Protein AF-0000000070755316 (afdb_homodimer)

Solvent-accessible surface area (backbone atoms only — not comparable to full-atom values): 20187 Å² total; per-residue (Å²): 134,77,80,74,74,72,71,74,79,76,70,72,62,40,83,55,28,38,28,65,40,54,32,47,54,47,60,59,43,35,64,48,75,38,53,21,48,23,32,26,70,73,23,42,77,39,27,30,40,32,36,36,38,38,38,18,52,76,92,40,68,50,67,86,57,94,60,91,49,56,73,56,53,46,63,75,40,53,74,34,71,35,31,36,37,40,31,47,37,31,42,36,56,28,57,90,79,65,47,56,36,32,33,44,36,36,52,63,84,92,49,70,74,45,69,53,73,76,44,53,57,51,97,63,22,32,41,52,81,60,81,40,74,47,79,45,78,43,59,34,41,73,68,49,51,50,42,30,65,71,41,62,46,55,36,38,33,32,30,28,73,35,85,78,56,64,81,50,64,65,68,50,27,60,63,39,52,74,59,55,74,64,80,122,132,76,81,76,75,72,73,75,79,76,69,72,63,40,82,56,29,38,28,64,39,54,32,48,55,46,61,59,46,35,65,44,74,39,52,21,47,24,32,26,71,72,24,43,77,39,27,31,38,31,36,34,38,36,39,19,52,76,90,38,68,51,68,85,58,94,61,91,49,57,72,56,52,45,62,74,40,52,74,34,72,35,30,35,38,40,32,46,36,31,43,37,54,27,57,89,76,68,48,57,34,33,33,42,36,35,51,63,84,91,50,70,76,45,69,53,72,76,44,52,57,50,95,64,23,31,42,54,80,58,80,42,72,47,80,47,77,42,58,35,42,73,68,49,50,50,43,30,64,70,42,64,44,57,38,37,33,31,29,27,72,35,86,78,55,67,81,48,63,65,67,49,29,60,62,40,53,76,60,56,74,66,80,123

Sequence (368 aa):
MAPTAVSSMDTKPSPLGECVVYLGVLNYFFTVDEATPVVSRIGTVIGHLQLRITPYDEFVPYEHTDVDSTEEQVYEYMDRPLQYRVELRRLSQLAPQRFSHLSLRYTFFRETSTQTPRFQVDANGDSGPLGLEFRHVVDVSDALVKYVTGSTLSIEVRAWASDHLVPDTDLVVCAQLLGHTSAEMAPTAVSSMDTKPSPLGECVVYLGVLNYFFTVDEATPVVSRIGTVIGHLQLRITPYDEFVPYEHTDVDSTEEQVYEYMDRPLQYRVELRRLSQLAPQRFSHLSLRYTFFRETSTQTPRFQVDANGDSGPLGLEFRHVVDVSDALVKYVTGSTLSIEVRAWASDHLVPDTDLVVCAQLLGHTSAE

Structure (mmCIF, N/CA/C/O backbone):
data_AF-0000000070755316-model_v1
#
loop_
_entity.id
_entity.type
_entity.pdbx_description
1 polymer 'Uncharacterized protein'
#
loop_
_atom_site.group_PDB
_atom_site.id
_atom_site.type_symbol
_atom_site.label_atom_id
_atom_site.label_alt_id
_atom_site.label_comp_id
_atom_site.label_asym_id
_atom_site.label_entity_id
_atom_site.label_seq_id
_atom_site.pdbx_PDB_ins_code
_atom_site.Cartn_x
_atom_site.Cartn_y
_atom_site.Cartn_z
_atom_site.occupancy
_atom_site.B_iso_or_equiv
_atom_site.auth_seq_id
_atom_site.auth_comp_id
_atom_site.auth_asym_id
_atom_site.auth_atom_id
_atom_site.pdbx_PDB_model_num
ATOM 1 N N . MET A 1 1 ? -51.375 -5.645 5.969 1 22.98 1 MET A N 1
ATOM 2 C CA . MET A 1 1 ? -50.031 -5.664 6.52 1 22.98 1 MET A CA 1
ATOM 3 C C . MET A 1 1 ? -49.031 -4.969 5.582 1 22.98 1 MET A C 1
ATOM 5 O O . MET A 1 1 ? -48.938 -5.316 4.402 1 22.98 1 MET A O 1
ATOM 9 N N . ALA A 1 2 ? -48.812 -3.664 5.828 1 29 2 ALA A N 1
ATOM 10 C CA . ALA A 1 2 ? -48.125 -2.656 5.02 1 29 2 ALA A CA 1
ATOM 11 C C . ALA A 1 2 ? -46.719 -3.105 4.66 1 29 2 ALA A C 1
ATOM 13 O O . ALA A 1 2 ? -46.062 -3.807 5.438 1 29 2 ALA A O 1
ATOM 14 N N . PRO A 1 3 ? -46.438 -3.168 3.33 1 32.25 3 PRO A N 1
ATOM 15 C CA . PRO A 1 3 ? -45.125 -3.689 2.895 1 32.25 3 PRO A CA 1
ATOM 16 C C . PRO A 1 3 ? -43.969 -3.043 3.629 1 32.25 3 PRO A C 1
ATOM 18 O O . PRO A 1 3 ? -44 -1.855 3.957 1 32.25 3 PRO A O 1
ATOM 21 N N . THR A 1 4 ? -43.531 -3.619 4.805 1 31.03 4 THR A N 1
ATOM 22 C CA . THR A 1 4 ? -42.312 -3.145 5.453 1 31.03 4 THR A CA 1
ATOM 23 C C . THR A 1 4 ? -41.25 -2.75 4.418 1 31.03 4 THR A C 1
ATOM 25 O O . THR A 1 4 ? -40.906 -3.549 3.547 1 31.03 4 THR A O 1
ATOM 28 N N . ALA A 1 5 ? -41.25 -1.521 3.926 1 29.89 5 ALA A N 1
ATOM 29 C CA . ALA A 1 5 ? -40.219 -0.892 3.088 1 29.89 5 ALA A CA 1
ATOM 30 C C . ALA A 1 5 ? -38.812 -1.4 3.441 1 29.89 5 ALA A C 1
ATOM 32 O O . ALA A 1 5 ? -38.406 -1.364 4.605 1 29.89 5 ALA A O 1
ATOM 33 N N . VAL A 1 6 ? -38.438 -2.572 2.889 1 32.62 6 VAL A N 1
ATOM 34 C CA . VAL A 1 6 ? -37.062 -3.027 2.879 1 32.62 6 VAL A CA 1
ATOM 35 C C . VAL A 1 6 ? -36.125 -1.827 2.809 1 32.62 6 VAL A C 1
ATOM 37 O O . VAL A 1 6 ? -36.188 -1.045 1.856 1 32.62 6 VAL A O 1
ATOM 40 N N . SER A 1 7 ? -36.125 -0.95 3.793 1 35.97 7 SER A N 1
ATOM 41 C CA . SER A 1 7 ? -35.125 0.103 3.865 1 35.97 7 SER A CA 1
ATOM 42 C C . SER A 1 7 ? -33.875 -0.272 3.076 1 35.97 7 SER A C 1
ATOM 44 O O . SER A 1 7 ? -33.281 -1.328 3.307 1 35.97 7 SER A O 1
ATOM 46 N N . SER A 1 8 ? -33.844 -0.19 1.799 1 38.06 8 SER A N 1
ATOM 47 C CA . SER A 1 8 ? -32.812 -0.431 0.812 1 38.06 8 SER A CA 1
ATOM 48 C C . SER A 1 8 ? -31.422 -0.236 1.419 1 38.06 8 SER A C 1
ATOM 50 O O . SER A 1 8 ? -31.031 0.886 1.754 1 38.06 8 SER A O 1
ATOM 52 N N . MET A 1 9 ? -30.953 -0.84 2.408 1 39.66 9 MET A N 1
ATOM 53 C CA . MET A 1 9 ? -29.656 -0.858 3.059 1 39.66 9 MET A CA 1
ATO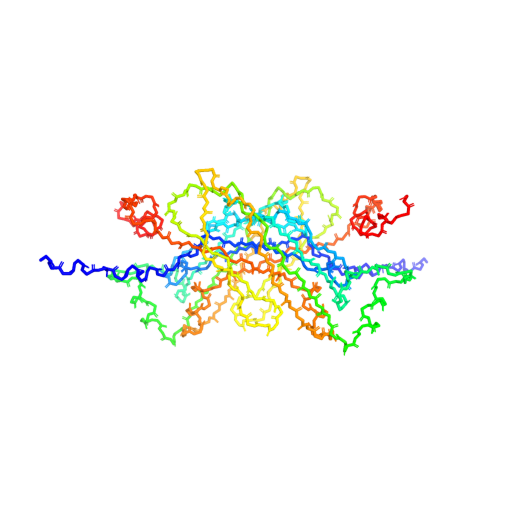M 54 C C . MET A 1 9 ? -28.547 -0.523 2.066 1 39.66 9 MET A C 1
ATOM 56 O O . MET A 1 9 ? -28.094 -1.389 1.311 1 39.66 9 MET A O 1
ATOM 60 N N . ASP A 1 10 ? -28.672 0.306 1.155 1 48.38 10 ASP A N 1
ATOM 61 C CA . ASP A 1 10 ? -27.844 0.863 0.093 1 48.38 10 ASP A CA 1
ATOM 62 C 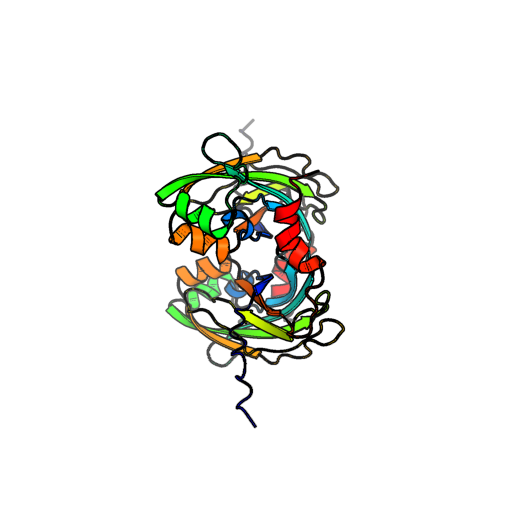C . ASP A 1 10 ? -26.422 1.11 0.583 1 48.38 10 ASP A C 1
ATOM 64 O O . ASP A 1 10 ? -25.875 2.207 0.415 1 48.38 10 ASP A O 1
ATOM 68 N N . THR A 1 11 ? -25.859 0.573 1.812 1 64.69 11 THR A N 1
ATOM 69 C CA . THR A 1 11 ? -24.75 1.027 2.645 1 64.69 11 THR A CA 1
ATOM 70 C C . THR A 1 11 ? -23.422 0.855 1.917 1 64.69 11 THR A C 1
ATOM 72 O O . THR A 1 11 ? -23.094 -0.244 1.468 1 64.69 11 THR A O 1
ATOM 75 N N . LYS A 1 12 ? -23.016 1.863 1.211 1 80.56 12 LYS A N 1
ATOM 76 C CA . LYS A 1 12 ? -21.688 1.898 0.616 1 80.56 12 LYS A CA 1
ATOM 77 C C . LYS A 1 12 ? -20.641 1.344 1.578 1 80.56 12 LYS A C 1
ATOM 79 O O . LYS A 1 12 ? -20.656 1.652 2.771 1 80.56 12 LYS A O 1
ATOM 84 N N . PRO A 1 13 ? -19.938 0.366 1.073 1 87.81 13 PRO A N 1
ATOM 85 C CA . PRO A 1 13 ? -18.906 -0.146 1.963 1 87.81 13 PRO A CA 1
ATOM 86 C C . PRO A 1 13 ? -17.875 0.922 2.348 1 87.81 13 PRO A C 1
ATOM 88 O O . PRO A 1 13 ? -17.734 1.926 1.646 1 87.81 13 PRO A O 1
ATOM 91 N N . SER A 1 14 ? -17.359 0.733 3.529 1 88.19 14 SER A N 1
ATOM 92 C CA . SER A 1 14 ? -16.281 1.592 3.99 1 88.19 14 SER A CA 1
ATOM 93 C C . SER A 1 14 ? -14.93 0.888 3.879 1 88.19 14 SER A C 1
ATOM 95 O O . SER A 1 14 ? -14.844 -0.332 4.039 1 88.19 14 SER A O 1
ATOM 97 N N . PRO A 1 15 ? -13.969 1.639 3.592 1 90.44 15 PRO A N 1
ATOM 98 C CA . PRO A 1 15 ? -12.641 1.026 3.621 1 90.44 15 PRO A CA 1
ATOM 99 C C . PRO A 1 15 ? -12.219 0.599 5.023 1 90.44 15 PRO A C 1
ATOM 101 O O . PRO A 1 15 ? -12.32 1.387 5.969 1 90.44 15 PRO A O 1
ATOM 104 N N . LEU A 1 16 ? -11.789 -0.577 5.164 1 92 16 LEU A N 1
ATOM 105 C CA . LEU A 1 16 ? -11.359 -1.109 6.453 1 92 16 LEU A CA 1
ATOM 106 C C . LEU A 1 16 ? -9.836 -1.163 6.535 1 92 16 LEU A C 1
ATOM 108 O O . LEU A 1 16 ? -9.258 -0.97 7.605 1 92 16 LEU A O 1
ATOM 112 N N . GLY A 1 17 ? -9.195 -1.512 5.449 1 95.38 17 GLY A N 1
ATOM 113 C CA . GLY A 1 17 ? -7.75 -1.678 5.418 1 95.38 17 GLY A CA 1
ATOM 114 C C . GLY A 1 17 ? -7.219 -2.01 4.039 1 95.38 17 GLY A C 1
ATOM 115 O O . GLY A 1 17 ? -7.984 -2.107 3.078 1 95.38 17 GLY A O 1
ATOM 116 N N . GLU A 1 18 ? -5.93 -2.068 4.012 1 96.94 18 GLU A N 1
ATOM 117 C CA . GLU A 1 18 ? -5.258 -2.354 2.75 1 96.94 18 GLU A CA 1
ATOM 118 C C . GLU A 1 18 ? -4.051 -3.264 2.959 1 96.94 18 GLU A C 1
ATOM 120 O O . GLU A 1 18 ? -3.369 -3.174 3.98 1 96.94 18 GLU A O 1
ATOM 125 N N . CYS A 1 19 ? -3.797 -4.172 2.002 1 97.38 19 CYS A N 1
ATOM 126 C CA . CYS A 1 19 ? -2.621 -5.035 1.929 1 97.38 19 CYS A CA 1
ATOM 127 C C . CYS A 1 19 ? -1.721 -4.629 0.769 1 97.38 19 CYS A C 1
ATOM 129 O O . CYS A 1 19 ? -2.207 -4.258 -0.301 1 97.38 19 CYS A O 1
ATOM 131 N N . VAL A 1 20 ? -0.461 -4.754 1.048 1 97.38 20 VAL A N 1
ATOM 132 C CA . VAL A 1 20 ? 0.511 -4.523 -0.016 1 97.38 20 VAL A CA 1
ATOM 133 C C . VAL A 1 20 ? 1.279 -5.812 -0.301 1 97.38 20 VAL A C 1
ATOM 135 O O . VAL A 1 20 ? 1.756 -6.477 0.624 1 97.38 20 VAL A O 1
ATOM 138 N N . VAL A 1 21 ? 1.389 -6.121 -1.608 1 97.81 21 VAL A N 1
ATOM 139 C CA . VAL A 1 21 ? 2.07 -7.344 -2.02 1 97.81 21 VAL A CA 1
ATOM 140 C C . VAL A 1 21 ? 3.129 -7.016 -3.07 1 97.81 21 VAL A C 1
ATOM 142 O O . VAL A 1 21 ? 2.82 -6.441 -4.113 1 97.81 21 VAL A O 1
ATOM 145 N N . TYR A 1 22 ? 4.352 -7.43 -2.812 1 96.62 22 TYR A N 1
ATOM 146 C CA . TYR A 1 22 ? 5.426 -7.27 -3.785 1 96.62 22 TYR A CA 1
ATOM 147 C C . TYR A 1 22 ? 5.316 -8.312 -4.895 1 96.62 22 TYR A C 1
ATOM 149 O O . TYR A 1 22 ? 5.031 -9.484 -4.629 1 96.62 22 TYR A O 1
ATOM 157 N N . LEU A 1 23 ? 5.621 -7.887 -6.066 1 96.5 23 LEU A N 1
ATOM 158 C CA . LEU A 1 23 ? 5.402 -8.734 -7.23 1 96.5 23 LEU A CA 1
ATOM 159 C C . LEU A 1 23 ? 6.727 -9.148 -7.863 1 96.5 23 LEU A C 1
ATOM 161 O O . LEU A 1 23 ? 6.75 -9.938 -8.812 1 96.5 23 LEU A O 1
ATOM 165 N N . GLY A 1 24 ? 7.809 -8.711 -7.375 1 91.69 24 GLY A N 1
ATOM 166 C CA . GLY A 1 24 ? 9.102 -8.797 -8.031 1 91.69 24 GLY A CA 1
ATOM 167 C C . GLY A 1 24 ? 9.469 -10.211 -8.438 1 91.69 24 GLY A C 1
ATOM 168 O O . GLY A 1 24 ? 10.055 -10.43 -9.5 1 91.69 24 GLY A O 1
ATOM 169 N N . VAL A 1 25 ? 9.062 -11.133 -7.656 1 90.25 25 VAL A N 1
ATOM 170 C CA . VAL A 1 25 ? 9.508 -12.5 -7.902 1 90.25 25 VAL A CA 1
ATOM 171 C C . VAL A 1 25 ? 8.789 -13.07 -9.125 1 90.25 25 VAL A C 1
ATOM 173 O O . VAL A 1 25 ? 9.25 -14.031 -9.734 1 90.25 25 VAL A O 1
ATOM 176 N N . LEU A 1 26 ? 7.707 -12.477 -9.469 1 90.81 26 LEU A N 1
ATOM 177 C CA . LEU A 1 26 ? 6.957 -12.93 -10.641 1 90.81 26 LEU A CA 1
ATOM 178 C C . LEU A 1 26 ? 7.758 -12.711 -11.914 1 90.81 26 LEU A C 1
ATOM 180 O O . LEU A 1 26 ? 7.531 -13.391 -12.922 1 90.81 26 LEU A O 1
ATOM 184 N N . ASN A 1 27 ? 8.625 -11.703 -11.898 1 87.31 27 ASN A N 1
ATOM 185 C CA . ASN A 1 27 ? 9.461 -11.445 -13.07 1 87.31 27 ASN A CA 1
ATOM 186 C C . ASN A 1 27 ? 10.336 -12.648 -13.398 1 87.31 27 ASN A C 1
ATOM 188 O O . ASN A 1 27 ? 10.828 -12.773 -14.523 1 87.31 27 ASN A O 1
ATOM 192 N N . TYR A 1 28 ? 10.492 -13.492 -12.484 1 82.88 28 TYR A N 1
ATOM 193 C CA . TYR A 1 28 ? 11.297 -14.695 -12.656 1 82.88 28 TYR A CA 1
ATOM 194 C C . TYR A 1 28 ? 10.422 -15.938 -12.688 1 82.88 28 TYR A C 1
ATOM 196 O O . TYR A 1 28 ? 10.914 -17.062 -12.562 1 82.88 28 TYR A O 1
ATOM 204 N N . PHE A 1 29 ? 9.148 -15.734 -12.688 1 84.25 29 PHE A N 1
ATOM 205 C CA . PHE A 1 29 ? 8.125 -16.766 -12.797 1 84.25 29 PHE A CA 1
ATOM 206 C C . PHE A 1 29 ? 8.008 -17.562 -11.5 1 84.25 29 PHE A C 1
ATOM 208 O O . PHE A 1 29 ? 7.582 -18.719 -11.516 1 84.25 29 PHE A O 1
ATOM 215 N N . PHE A 1 30 ? 8.391 -16.953 -10.422 1 89 30 PHE A N 1
ATOM 216 C CA . PHE A 1 30 ? 8.148 -17.531 -9.117 1 89 30 PHE A CA 1
ATOM 217 C C . PHE A 1 30 ? 6.781 -17.125 -8.578 1 89 30 PHE A C 1
ATOM 219 O O . PHE A 1 30 ? 6.16 -16.188 -9.102 1 89 30 PHE A O 1
ATOM 226 N N . THR A 1 31 ? 6.391 -17.906 -7.645 1 93.38 31 THR A N 1
ATOM 227 C CA . THR A 1 31 ? 5.078 -17.688 -7.043 1 93.38 31 THR A CA 1
ATOM 228 C C . THR A 1 31 ? 5.195 -16.812 -5.797 1 93.38 31 THR A C 1
ATOM 230 O O . THR A 1 31 ? 6.125 -16.969 -5.004 1 93.38 31 THR A O 1
ATOM 233 N N . VAL A 1 32 ? 4.316 -15.859 -5.668 1 96.25 32 VAL A N 1
ATOM 234 C CA . VAL A 1 32 ? 4.117 -15.195 -4.387 1 96.25 32 VAL A CA 1
ATOM 235 C C . VAL A 1 32 ? 3.197 -16.031 -3.504 1 96.25 32 VAL A C 1
ATOM 237 O O . VAL A 1 32 ? 2.105 -16.422 -3.926 1 96.25 32 VAL A O 1
ATOM 240 N N . ASP A 1 33 ? 3.59 -16.422 -2.346 1 97.38 33 ASP A N 1
ATOM 241 C CA . ASP A 1 33 ? 2.818 -17.188 -1.371 1 97.38 33 ASP A CA 1
ATOM 242 C C . ASP A 1 33 ? 3.072 -16.672 0.048 1 97.38 33 ASP A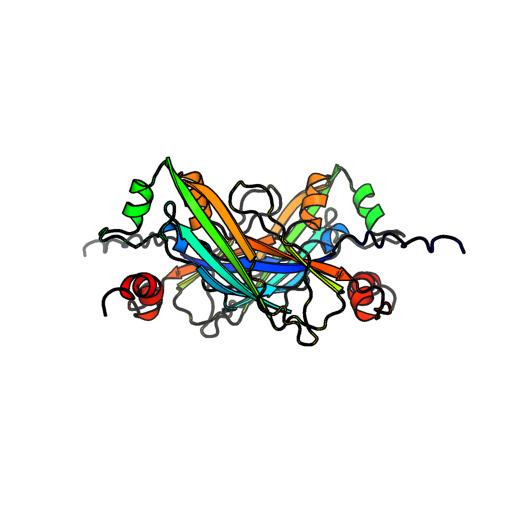 C 1
ATOM 244 O O . ASP A 1 33 ? 4.074 -17.031 0.67 1 97.38 33 ASP A O 1
ATOM 248 N N . GLU A 1 34 ? 2.135 -15.852 0.517 1 98.12 34 GLU A N 1
ATOM 249 C CA . GLU A 1 34 ? 2.414 -15.195 1.791 1 98.12 34 GLU A CA 1
ATOM 250 C C . GLU A 1 34 ? 1.123 -14.844 2.525 1 98.12 34 GLU A C 1
ATOM 252 O O . GLU A 1 34 ? 0.028 -15.008 1.982 1 98.12 34 GLU A O 1
ATOM 257 N N . ALA A 1 35 ? 1.281 -14.547 3.818 1 98.25 35 ALA A N 1
ATOM 258 C CA . ALA A 1 35 ? 0.274 -13.867 4.629 1 98.25 35 ALA A CA 1
ATOM 259 C C . ALA A 1 35 ? 0.67 -12.422 4.898 1 98.25 35 ALA A C 1
ATOM 261 O O . ALA A 1 35 ? 1.581 -12.156 5.684 1 98.25 35 ALA A O 1
ATOM 262 N N . THR A 1 36 ? 0.035 -11.547 4.23 1 98.12 36 THR A N 1
ATOM 263 C CA . THR A 1 36 ? 0.415 -10.141 4.344 1 98.12 36 THR A CA 1
ATOM 264 C C . THR A 1 36 ? -0.508 -9.406 5.312 1 98.12 36 THR A C 1
ATOM 266 O O . THR A 1 36 ? -1.703 -9.703 5.383 1 98.12 36 THR A O 1
ATOM 269 N N . PRO A 1 37 ? -0.003 -8.422 6.066 1 98.12 37 PRO A N 1
ATOM 270 C CA . PRO A 1 37 ? -0.833 -7.703 7.035 1 98.12 37 PRO A CA 1
ATOM 271 C C . PRO A 1 37 ? -1.843 -6.77 6.367 1 98.12 37 PRO A C 1
ATOM 273 O O . PRO A 1 37 ? -1.556 -6.195 5.316 1 98.12 37 PRO A O 1
ATOM 276 N N . VAL A 1 38 ? -2.979 -6.695 7 1 97.25 38 VAL A N 1
ATOM 277 C CA . VAL A 1 38 ? -3.959 -5.66 6.684 1 97.25 38 VAL A CA 1
ATOM 278 C C . VAL A 1 38 ? -3.684 -4.418 7.523 1 97.25 38 VAL A C 1
ATOM 280 O O . VAL A 1 38 ? -3.756 -4.461 8.758 1 97.25 38 VAL A O 1
ATOM 283 N N . VAL A 1 39 ? -3.418 -3.332 6.855 1 96.56 39 VAL A N 1
ATOM 284 C CA . VAL A 1 39 ? -3.115 -2.088 7.555 1 96.56 39 VAL A CA 1
ATOM 285 C C . VAL A 1 39 ? -4.348 -1.184 7.562 1 96.56 39 VAL A C 1
ATOM 287 O O . VAL A 1 39 ? -4.926 -0.908 6.508 1 96.56 39 VAL A O 1
ATOM 290 N N . SER A 1 40 ? -4.691 -0.672 8.742 1 94.56 40 SER A N 1
ATOM 291 C CA . SER A 1 40 ? -5.902 0.127 8.906 1 94.56 40 SER A CA 1
ATOM 292 C C . SER A 1 40 ? -5.664 1.578 8.5 1 94.56 40 SER A C 1
ATOM 294 O O . SER A 1 40 ? -4.551 1.949 8.125 1 94.56 40 SER A O 1
ATOM 296 N N . ARG A 1 41 ? -6.727 2.33 8.648 1 92.62 41 ARG A N 1
ATOM 297 C CA . ARG A 1 41 ? -6.707 3.73 8.234 1 92.62 41 ARG A CA 1
ATOM 298 C C . ARG A 1 41 ? -5.855 4.566 9.188 1 92.62 41 ARG A C 1
ATOM 300 O O . ARG A 1 41 ? -5.496 5.703 8.875 1 92.62 41 ARG A O 1
ATOM 307 N N . ILE A 1 42 ? -5.582 4.047 10.383 1 91.75 42 ILE A N 1
ATOM 308 C CA . ILE A 1 42 ? -4.758 4.809 11.312 1 91.75 42 ILE A CA 1
ATOM 309 C C . ILE A 1 42 ? -3.375 4.172 11.422 1 91.75 42 ILE A C 1
ATOM 311 O O . ILE A 1 42 ? -2.65 4.402 12.391 1 91.75 42 ILE A O 1
ATOM 315 N N . GLY A 1 43 ? -3.07 3.275 10.484 1 93.88 43 GLY A N 1
ATOM 316 C CA . GLY A 1 43 ? -1.715 2.762 10.375 1 93.88 43 GLY A CA 1
ATOM 317 C C . GLY A 1 43 ? -1.435 1.613 11.328 1 93.88 43 GLY A C 1
ATOM 318 O O . GLY A 1 43 ? -0.305 1.447 11.789 1 93.88 43 GLY A O 1
ATOM 319 N N . THR A 1 44 ? -2.391 0.884 11.719 1 94.75 44 THR A N 1
ATOM 320 C CA . THR A 1 44 ? -2.213 -0.284 12.57 1 94.75 44 THR A CA 1
ATOM 321 C C . THR A 1 44 ? -2.527 -1.567 11.812 1 94.75 44 THR A C 1
ATOM 323 O O . THR A 1 44 ? -3.369 -1.568 10.906 1 94.75 44 THR A O 1
ATOM 326 N N . VAL A 1 45 ? -1.841 -2.605 12.227 1 96 45 VAL A N 1
ATOM 327 C CA . VAL A 1 45 ? -2.156 -3.91 11.656 1 96 45 VAL A CA 1
ATOM 328 C C . VAL A 1 45 ? -3.398 -4.484 12.328 1 96 45 VAL A C 1
ATOM 330 O O . VAL A 1 45 ? -3.438 -4.625 13.555 1 96 45 VAL A O 1
ATOM 333 N N . ILE A 1 46 ? -4.363 -4.906 11.508 1 95.25 46 ILE A N 1
ATOM 334 C CA . ILE A 1 46 ? -5.629 -5.336 12.094 1 95.25 46 ILE A CA 1
ATOM 335 C C . ILE A 1 46 ? -5.969 -6.742 11.609 1 95.25 46 ILE A C 1
ATOM 337 O O . ILE A 1 46 ? -7.062 -7.25 11.875 1 95.25 46 ILE A O 1
ATOM 341 N N . GLY A 1 47 ? -5.152 -7.379 10.852 1 96.44 47 GLY A N 1
ATOM 342 C CA . GLY A 1 47 ? -5.363 -8.719 10.32 1 96.44 47 GLY A CA 1
ATOM 343 C C . GLY A 1 47 ? -4.332 -9.117 9.281 1 96.44 47 GLY A C 1
ATOM 344 O O . GLY A 1 47 ? -3.346 -8.406 9.078 1 96.44 47 GLY A O 1
ATOM 345 N N . HIS A 1 48 ? -4.586 -10.297 8.719 1 98.12 48 HIS A N 1
ATOM 346 C CA . HIS A 1 48 ? -3.695 -10.812 7.691 1 98.12 48 HIS A CA 1
ATOM 347 C C . HIS A 1 48 ? -4.48 -11.469 6.559 1 98.12 48 HIS A C 1
ATOM 349 O O . HIS A 1 48 ? -5.473 -12.156 6.805 1 98.12 48 HIS A O 1
ATOM 355 N N . LEU A 1 49 ? -3.99 -11.266 5.438 1 98.5 49 LEU A N 1
ATOM 356 C CA . LEU A 1 49 ? -4.555 -11.898 4.254 1 98.5 49 LEU A CA 1
ATOM 357 C C . LEU A 1 49 ? -3.592 -12.938 3.684 1 98.5 49 LEU A C 1
ATOM 359 O O . LEU A 1 49 ? -2.492 -12.594 3.242 1 98.5 49 LEU A O 1
ATOM 363 N N . GLN A 1 50 ? -3.977 -14.18 3.715 1 98.69 50 GLN A N 1
ATOM 364 C CA . GLN A 1 50 ? -3.242 -15.234 3.02 1 98.69 50 GLN A CA 1
ATOM 365 C C . GLN A 1 50 ? -3.58 -15.25 1.532 1 98.69 50 GLN A C 1
ATOM 367 O O . GLN A 1 50 ? -4.754 -15.273 1.158 1 98.69 50 GLN A O 1
ATOM 372 N N . LEU A 1 51 ? -2.559 -15.242 0.7 1 98.81 51 LEU A N 1
ATOM 373 C CA . LEU A 1 51 ? -2.814 -15.234 -0.736 1 98.81 51 LEU A CA 1
ATOM 374 C C . LEU A 1 51 ? -1.667 -15.891 -1.496 1 98.81 51 LEU A C 1
ATOM 376 O O . LEU A 1 51 ? -0.591 -16.109 -0.935 1 98.81 51 LEU A O 1
ATOM 380 N N . ARG A 1 52 ? -1.93 -16.219 -2.721 1 98.38 52 ARG A N 1
ATOM 381 C CA . ARG A 1 52 ? -0.958 -16.797 -3.65 1 98.38 52 ARG A CA 1
ATOM 382 C C . ARG A 1 52 ? -1.124 -16.203 -5.047 1 98.38 52 ARG A C 1
ATOM 384 O O . ARG A 1 52 ? -2.248 -16.031 -5.523 1 98.38 52 ARG A O 1
ATOM 391 N N . ILE A 1 53 ? -0.063 -15.773 -5.66 1 97.56 53 ILE A N 1
ATOM 392 C CA . ILE A 1 53 ? -0.041 -15.352 -7.055 1 97.56 53 ILE A CA 1
ATOM 393 C C . ILE A 1 53 ? 0.923 -16.234 -7.848 1 97.56 53 ILE A C 1
ATOM 395 O O . ILE A 1 53 ? 2.123 -16.266 -7.566 1 97.56 53 ILE A O 1
ATOM 399 N N . THR A 1 54 ? 0.425 -16.906 -8.797 1 95.5 54 THR A N 1
ATOM 400 C CA . THR A 1 54 ? 1.222 -17.875 -9.547 1 95.5 54 THR A CA 1
ATOM 401 C C . THR A 1 54 ? 1.182 -17.562 -11.039 1 95.5 54 THR A C 1
ATOM 403 O O . THR A 1 54 ? 0.103 -17.438 -11.625 1 95.5 54 THR A O 1
ATOM 406 N N . PRO A 1 55 ? 2.32 -17.406 -11.68 1 92.94 55 PRO A N 1
ATOM 407 C CA . PRO A 1 55 ? 2.355 -17.297 -13.141 1 92.94 55 PRO A CA 1
ATOM 408 C C . PRO A 1 55 ? 2.156 -18.641 -13.844 1 92.94 55 PRO A C 1
ATOM 410 O O . PRO A 1 55 ? 2.648 -19.672 -13.359 1 92.94 55 PRO A O 1
ATOM 413 N N . TYR A 1 56 ? 1.429 -18.594 -14.852 1 89.38 56 TYR A N 1
ATOM 414 C CA . TYR A 1 56 ? 1.151 -19.781 -15.641 1 89.38 56 TYR A CA 1
ATOM 415 C C . TYR A 1 56 ? 1.477 -19.547 -17.109 1 89.38 56 TYR A C 1
ATOM 417 O O . TYR A 1 56 ? 1.214 -18.469 -17.641 1 89.38 56 TYR A O 1
ATOM 425 N N . ASP A 1 57 ? 2.191 -20.422 -17.656 1 80.25 57 ASP A N 1
ATOM 426 C CA . ASP A 1 57 ? 2.217 -20.516 -19.109 1 80.25 57 ASP A CA 1
ATOM 427 C C . ASP A 1 57 ? 1.125 -21.453 -19.625 1 80.25 57 ASP A C 1
ATOM 429 O O . ASP A 1 57 ? 1.248 -22.672 -19.516 1 80.25 57 ASP A O 1
ATOM 433 N N . GLU A 1 58 ? 0.224 -20.797 -20.172 1 75.06 58 GLU A N 1
ATOM 434 C CA . GLU A 1 58 ? -0.956 -21.578 -20.531 1 75.06 58 GLU A CA 1
ATOM 435 C C . GLU A 1 58 ? -1.514 -22.344 -19.344 1 75.06 58 GLU A C 1
ATOM 437 O O . GLU A 1 58 ? -1.909 -21.734 -18.344 1 75.06 58 GLU A O 1
ATOM 442 N N . PHE A 1 59 ? -1.389 -23.609 -19.422 1 67.69 59 PHE A N 1
ATOM 443 C CA . PHE A 1 59 ? -2.115 -24.344 -18.391 1 67.69 59 PHE A CA 1
ATOM 444 C C . PHE A 1 59 ? -1.155 -24.922 -17.359 1 67.69 59 PHE A C 1
ATOM 446 O O . PHE A 1 59 ? -1.574 -25.641 -16.438 1 67.69 59 PHE A O 1
ATOM 453 N N . VAL A 1 60 ? 0.095 -24.641 -17.5 1 72 60 VAL A N 1
ATOM 454 C CA . VAL A 1 60 ? 1.042 -25.203 -16.547 1 72 60 VAL A CA 1
ATOM 455 C C . VAL A 1 60 ? 1.771 -24.094 -15.812 1 72 60 VAL A C 1
ATOM 457 O O . VAL A 1 60 ? 2.191 -23.109 -16.422 1 72 60 VAL A O 1
ATOM 460 N N . PRO A 1 61 ? 1.735 -24.344 -14.414 1 70 61 PRO A N 1
ATOM 461 C CA . PRO A 1 61 ? 2.578 -23.375 -13.695 1 70 61 PRO A CA 1
ATOM 462 C C . PRO A 1 61 ? 4 -23.312 -14.25 1 70 61 PRO A C 1
ATOM 464 O O . PRO A 1 61 ? 4.539 -24.328 -14.703 1 70 61 PRO A O 1
ATOM 467 N N . TYR A 1 62 ? 4.461 -22.156 -14.352 1 67.06 62 TYR A N 1
ATOM 468 C CA . TYR A 1 62 ? 5.781 -21.984 -14.945 1 67.06 62 TYR A CA 1
ATOM 469 C C . TYR A 1 62 ? 6.836 -22.781 -14.18 1 67.06 62 TYR A C 1
ATOM 471 O O . TYR A 1 62 ? 6.879 -22.719 -12.945 1 67.06 62 TYR A O 1
ATOM 479 N N . GLU A 1 63 ? 7.402 -23.797 -14.828 1 63.12 63 GLU A N 1
ATOM 480 C CA . GLU A 1 63 ? 8.484 -24.609 -14.266 1 63.12 63 GLU A CA 1
ATOM 481 C C . GLU A 1 63 ? 9.844 -24.078 -14.703 1 63.12 63 GLU A C 1
ATOM 483 O O . GLU A 1 63 ? 10.031 -23.703 -15.859 1 63.12 63 GLU A O 1
ATOM 488 N N . HIS A 1 64 ? 10.57 -23.375 -13.703 1 57.84 64 HIS A N 1
ATOM 489 C CA . HIS A 1 64 ? 11.906 -22.859 -13.961 1 57.84 64 HIS A CA 1
ATOM 490 C C . HIS A 1 64 ? 12.719 -23.828 -14.805 1 57.84 64 HIS A C 1
ATOM 492 O O . HIS A 1 64 ? 12.82 -25.016 -14.484 1 57.84 64 HIS A O 1
ATOM 498 N N . THR A 1 65 ? 12.531 -23.734 -16 1 56.19 65 THR A N 1
ATOM 499 C CA . THR A 1 65 ? 13.422 -24.5 -16.859 1 56.19 65 THR A CA 1
ATOM 500 C C . THR A 1 65 ? 14.883 -24.188 -16.562 1 56.19 65 THR A C 1
ATOM 502 O O . THR A 1 65 ? 15.18 -23.172 -15.914 1 56.19 65 THR A O 1
ATOM 505 N N . ASP A 1 66 ? 15.742 -25.188 -16.906 1 51.62 66 ASP A N 1
ATOM 506 C CA . ASP A 1 66 ? 17.203 -25.172 -16.875 1 51.62 66 ASP A CA 1
ATOM 507 C C . ASP A 1 66 ? 17.766 -23.859 -17.391 1 51.62 66 ASP A C 1
ATOM 509 O O . ASP A 1 66 ? 18.609 -23.859 -18.281 1 51.62 66 ASP A O 1
ATOM 513 N N . VAL A 1 67 ? 16.953 -22.844 -17.422 1 53.72 67 VAL A N 1
ATOM 514 C CA . VAL A 1 67 ? 17.562 -21.688 -18.062 1 53.72 67 VAL A CA 1
ATOM 515 C C . VAL A 1 67 ? 18.594 -21.062 -17.125 1 53.72 67 VAL A C 1
ATOM 517 O O . VAL A 1 67 ? 18.359 -20.969 -15.914 1 53.72 67 VAL A O 1
ATOM 520 N N . ASP A 1 68 ? 19.734 -20.875 -17.516 1 55.59 68 ASP A N 1
ATOM 521 C CA . ASP A 1 68 ? 20.953 -20.422 -16.844 1 55.59 68 ASP A CA 1
ATOM 522 C C . ASP A 1 68 ? 20.703 -19.141 -16.062 1 55.59 68 ASP A C 1
ATOM 524 O O . ASP A 1 68 ? 21.281 -18.922 -15 1 55.59 68 ASP A O 1
ATOM 528 N N . SER A 1 69 ? 19.906 -18 -16.812 1 61.88 69 SER A N 1
ATOM 529 C CA . SER A 1 69 ? 19.766 -16.75 -16.078 1 61.88 69 SER A CA 1
ATOM 530 C C . SER A 1 69 ? 18.297 -16.328 -15.992 1 61.88 69 SER A C 1
ATOM 532 O O . SER A 1 69 ? 17.578 -16.344 -17 1 61.88 69 SER A O 1
ATOM 534 N N . THR A 1 70 ? 17.625 -16.234 -14.859 1 60.78 70 THR A N 1
ATOM 535 C CA . THR A 1 70 ? 16.25 -15.82 -14.57 1 60.78 70 THR A CA 1
ATOM 536 C C . THR A 1 70 ? 15.875 -14.594 -15.391 1 60.78 70 THR A C 1
ATOM 538 O O . THR A 1 70 ? 14.75 -14.508 -15.898 1 60.78 70 THR A O 1
ATOM 541 N N . GLU A 1 71 ? 16.812 -13.688 -15.609 1 62.38 71 GLU A N 1
ATOM 542 C CA . GLU A 1 71 ? 16.547 -12.492 -16.406 1 62.38 71 GLU A CA 1
ATOM 543 C C . GLU A 1 71 ? 16.297 -12.844 -17.859 1 62.38 71 GLU A C 1
ATOM 545 O O . GLU A 1 71 ? 15.414 -12.266 -18.5 1 62.38 71 GLU A O 1
ATOM 550 N N . GLU A 1 72 ? 17.016 -13.828 -18.266 1 62.69 72 GLU A N 1
ATOM 551 C CA . GLU A 1 72 ? 16.906 -14.219 -19.672 1 62.69 72 GLU A CA 1
ATOM 552 C C . GLU A 1 72 ? 15.562 -14.898 -19.953 1 62.69 72 GLU A C 1
ATOM 554 O O . GLU A 1 72 ? 15.055 -14.836 -21.062 1 62.69 72 GLU A O 1
ATOM 559 N N . GLN A 1 73 ? 15.023 -15.367 -18.984 1 67.38 73 GLN A N 1
ATOM 560 C CA . GLN A 1 73 ? 13.789 -16.125 -19.172 1 67.38 73 GLN A CA 1
ATOM 561 C C . GLN A 1 73 ? 12.633 -15.203 -19.531 1 67.38 73 GLN A C 1
ATOM 563 O O . GLN A 1 73 ? 11.836 -15.523 -20.422 1 67.38 73 GLN A O 1
ATOM 568 N N . VAL A 1 74 ? 12.586 -13.969 -19.047 1 72.25 74 VAL A N 1
ATOM 569 C CA . VAL A 1 74 ? 11.453 -13.078 -19.297 1 72.25 74 VAL A CA 1
ATOM 570 C C . VAL A 1 74 ? 11.5 -12.594 -20.75 1 72.25 74 VAL A C 1
ATOM 572 O O . VAL A 1 74 ? 10.453 -12.461 -21.406 1 72.25 74 VAL A O 1
ATOM 575 N N . TYR A 1 75 ? 12.695 -12.508 -21.266 1 73.5 75 TYR A N 1
ATOM 576 C CA . TYR A 1 75 ? 12.836 -12.016 -22.625 1 73.5 75 TYR A CA 1
ATOM 577 C C . TYR A 1 75 ? 12.367 -13.047 -23.641 1 73.5 75 TYR A C 1
ATOM 579 O O . TYR A 1 75 ? 11.828 -12.695 -24.688 1 73.5 75 TYR A O 1
ATOM 587 N N . GLU A 1 76 ? 12.531 -14.312 -23.219 1 76.44 76 GLU A N 1
ATOM 588 C CA . GLU A 1 76 ? 12.062 -15.375 -24.094 1 76.44 76 GLU A CA 1
ATOM 589 C C . GLU A 1 76 ? 10.539 -15.375 -24.203 1 76.44 76 GLU A C 1
ATOM 591 O O . GLU A 1 76 ? 9.977 -15.875 -25.188 1 76.44 76 GLU A O 1
ATOM 596 N N . TYR A 1 77 ? 10 -14.711 -23.281 1 79.5 77 TYR A N 1
ATOM 597 C CA . TYR A 1 77 ? 8.539 -14.727 -23.234 1 79.5 77 TYR A CA 1
ATOM 598 C C . TYR A 1 77 ? 7.969 -13.406 -23.75 1 79.5 77 TYR A C 1
ATOM 600 O O . TYR A 1 77 ? 6.75 -13.219 -23.75 1 79.5 77 TYR A O 1
ATOM 608 N N . MET A 1 78 ? 8.758 -12.602 -24.219 1 84.69 78 MET A N 1
ATOM 609 C CA . MET A 1 78 ? 8.297 -11.289 -24.656 1 84.69 78 MET A CA 1
ATOM 610 C C . MET A 1 78 ? 7.242 -11.422 -25.75 1 84.69 78 MET A C 1
ATOM 612 O O . MET A 1 78 ? 7.379 -12.234 -26.656 1 84.69 78 MET A O 1
ATOM 616 N N . ASP A 1 79 ? 6.203 -10.664 -25.562 1 88.44 79 ASP A N 1
ATOM 617 C CA . ASP A 1 79 ? 5.094 -10.547 -26.5 1 88.44 79 ASP A CA 1
ATOM 618 C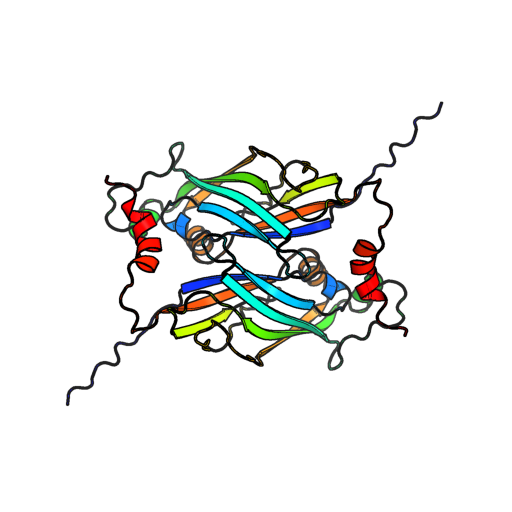 C . ASP A 1 79 ? 4.238 -11.812 -26.5 1 88.44 79 ASP A C 1
ATOM 620 O O . ASP A 1 79 ? 3.516 -12.07 -27.469 1 88.44 79 ASP A O 1
ATOM 624 N N . ARG A 1 80 ? 4.34 -12.664 -25.609 1 88.44 80 ARG A N 1
ATOM 625 C CA . ARG A 1 80 ? 3.475 -13.82 -25.422 1 88.44 80 ARG A CA 1
ATOM 626 C C . ARG A 1 80 ? 2.553 -13.625 -24.219 1 88.44 80 ARG A C 1
ATOM 628 O O . ARG A 1 80 ? 2.91 -12.938 -23.266 1 88.44 80 ARG A O 1
ATOM 635 N N . PRO A 1 81 ? 1.41 -14.266 -24.344 1 90.69 81 PRO A N 1
ATOM 636 C CA . PRO A 1 81 ? 0.5 -14.164 -23.203 1 90.69 81 PRO A CA 1
ATOM 637 C C . PRO A 1 81 ? 0.967 -14.984 -22 1 90.69 81 PRO A C 1
ATOM 639 O O . PRO A 1 81 ? 1.503 -16.078 -22.172 1 90.69 81 PRO A O 1
ATOM 642 N N . LEU A 1 82 ? 0.932 -14.406 -20.906 1 90.38 82 LEU A N 1
ATOM 643 C CA . LEU A 1 82 ? 1.195 -15.047 -19.625 1 90.38 82 LEU A CA 1
ATOM 644 C C . LEU A 1 82 ? 0 -14.898 -18.688 1 90.38 82 LEU A C 1
ATOM 646 O O . LEU A 1 82 ? -0.61 -13.828 -18.609 1 90.38 82 LEU A O 1
ATOM 650 N N . GLN A 1 83 ? -0.369 -16 -18.031 1 93.25 83 GLN A N 1
ATOM 651 C CA . GLN A 1 83 ? -1.479 -15.961 -17.078 1 93.25 83 GLN A CA 1
ATOM 652 C C . GLN A 1 83 ? -0.976 -15.875 -15.648 1 93.25 83 GLN A C 1
ATOM 654 O O . GLN A 1 83 ? -0.094 -16.641 -15.25 1 93.25 83 GLN A O 1
ATOM 659 N N . TYR A 1 84 ? -1.495 -14.945 -14.945 1 95.81 84 TYR A N 1
ATOM 660 C CA . TYR A 1 84 ? -1.289 -14.883 -13.5 1 95.81 84 TYR A CA 1
ATOM 661 C C . TYR A 1 84 ? -2.553 -15.281 -12.75 1 95.81 84 TYR A C 1
ATOM 663 O O . TYR A 1 84 ? -3.619 -14.703 -12.961 1 95.81 84 TYR A O 1
ATOM 671 N N . ARG A 1 85 ? -2.453 -16.234 -11.898 1 97.06 85 ARG A N 1
ATOM 672 C CA . ARG A 1 85 ? -3.572 -16.625 -11.047 1 97.06 85 ARG A CA 1
ATOM 673 C C . ARG A 1 85 ? -3.422 -16.047 -9.648 1 97.06 85 ARG A C 1
ATOM 675 O O . ARG A 1 85 ? -2.438 -16.328 -8.953 1 97.06 85 ARG A O 1
ATOM 682 N N . VAL A 1 86 ? -4.348 -15.219 -9.266 1 98.31 86 VAL A N 1
ATOM 683 C CA . VAL A 1 86 ? -4.383 -14.633 -7.93 1 98.31 86 VAL A CA 1
ATOM 684 C C . VAL A 1 86 ? -5.367 -15.406 -7.055 1 98.31 86 VAL A C 1
ATOM 686 O O . VAL A 1 86 ? -6.582 -15.344 -7.27 1 98.31 86 VAL A O 1
ATOM 689 N N . GLU A 1 87 ? -4.82 -16.062 -6.09 1 98.62 87 GLU A N 1
ATOM 690 C CA . GLU A 1 87 ? -5.633 -16.812 -5.137 1 98.62 87 GLU A CA 1
ATOM 691 C C . GLU A 1 87 ? -5.75 -16.078 -3.807 1 98.62 87 GLU A C 1
ATOM 693 O O . GLU A 1 87 ? -4.746 -15.859 -3.123 1 98.62 87 GLU A O 1
ATOM 698 N N . LEU A 1 88 ? -6.898 -15.625 -3.447 1 98.81 88 LEU A N 1
ATOM 699 C CA . LEU A 1 88 ? -7.207 -15.086 -2.127 1 98.81 88 LEU A CA 1
ATOM 700 C C . LEU A 1 88 ? -7.734 -16.172 -1.204 1 98.81 88 LEU A C 1
ATOM 702 O O . LEU A 1 88 ? -8.844 -16.672 -1.399 1 98.81 88 LEU A O 1
ATOM 706 N N . ARG A 1 89 ? -7 -16.484 -0.196 1 98.69 89 ARG A N 1
ATOM 707 C CA . ARG A 1 89 ? -7.199 -17.766 0.455 1 98.69 89 ARG A CA 1
ATOM 708 C C . ARG A 1 89 ? -7.891 -17.609 1.803 1 98.69 89 ARG A C 1
ATOM 710 O O . ARG A 1 89 ? -8.75 -18.406 2.168 1 98.69 89 ARG A O 1
ATOM 717 N N . ARG A 1 90 ? -7.457 -16.625 2.559 1 98.19 90 ARG A N 1
ATOM 718 C CA . ARG A 1 90 ? -8.016 -16.516 3.9 1 98.19 90 ARG A CA 1
ATOM 719 C C . ARG A 1 90 ? -7.688 -15.156 4.52 1 98.19 90 ARG A C 1
ATOM 721 O O . ARG A 1 90 ? -6.559 -14.68 4.406 1 98.19 90 ARG A O 1
ATOM 728 N N . LEU A 1 91 ? -8.641 -14.562 5.047 1 97.06 91 LEU A N 1
ATOM 729 C CA . LEU A 1 91 ? -8.422 -13.461 5.977 1 97.06 91 LEU A CA 1
ATOM 730 C C . LEU A 1 91 ? -8.445 -13.953 7.422 1 97.06 91 LEU A C 1
ATOM 732 O O . LEU A 1 91 ? -9.344 -14.703 7.812 1 97.06 91 LEU A O 1
ATOM 736 N N . SER A 1 92 ? -7.449 -13.508 8.219 1 95.81 92 SER A N 1
ATOM 737 C CA . SER A 1 92 ? -7.359 -14.031 9.57 1 95.81 92 SER A CA 1
ATOM 738 C C . SER A 1 92 ? -7.109 -12.922 10.586 1 95.81 92 SER A C 1
ATOM 740 O O . SER A 1 92 ? -6.543 -11.883 10.242 1 95.81 92 SER A O 1
ATOM 742 N N . GLN A 1 93 ? -7.605 -13.141 11.805 1 93.88 93 GLN A N 1
ATOM 743 C CA . GLN A 1 93 ? -7.344 -12.32 12.977 1 93.88 93 GLN A CA 1
ATOM 744 C C . GLN A 1 93 ? -7.738 -10.867 12.734 1 93.88 93 GLN A C 1
ATOM 746 O O . GLN A 1 93 ? -7.02 -9.945 13.125 1 93.88 93 GLN A O 1
ATOM 751 N N . LEU A 1 94 ? -8.766 -10.734 12.055 1 91.75 94 LEU A N 1
ATOM 752 C CA . LEU A 1 94 ? -9.227 -9.367 11.836 1 91.75 94 LEU A CA 1
ATOM 753 C C . LEU A 1 94 ? -9.859 -8.805 13.102 1 91.75 94 LEU A C 1
ATOM 755 O O . LEU A 1 94 ? -10.656 -9.477 13.758 1 91.75 94 LEU A O 1
ATOM 759 N N . ALA A 1 95 ? -9.312 -7.633 13.602 1 78.5 95 ALA A N 1
ATOM 760 C CA . ALA A 1 95 ? -9.805 -7.016 14.836 1 78.5 95 ALA A CA 1
ATOM 761 C C . ALA A 1 95 ? -11.32 -6.895 14.82 1 78.5 95 ALA A C 1
ATOM 763 O O . ALA A 1 95 ? -11.945 -7.008 13.758 1 78.5 95 ALA A O 1
ATOM 764 N N . PRO A 1 96 ? -11.93 -6.355 15.891 1 61.03 96 PRO A N 1
ATOM 765 C CA . PRO A 1 96 ? -13.336 -6.438 16.297 1 61.03 96 PRO A CA 1
ATOM 766 C C . PRO A 1 96 ? -14.305 -6.09 15.18 1 61.03 96 PRO A C 1
ATOM 768 O O . PRO A 1 96 ? -13.992 -5.254 14.328 1 61.03 96 PRO A O 1
ATOM 771 N N . GLN A 1 97 ? -15.234 -6.91 14.953 1 63.09 97 GLN A N 1
ATOM 772 C CA . GLN A 1 97 ? -16.234 -7.332 13.977 1 63.09 97 GLN A CA 1
ATOM 773 C C . GLN A 1 97 ? -17.5 -6.492 14.086 1 63.09 97 GLN A C 1
ATOM 775 O O . GLN A 1 97 ? -18.391 -6.82 14.867 1 63.09 97 GLN A O 1
ATOM 780 N N . ARG A 1 98 ? -17.328 -5.242 13.703 1 70.25 98 ARG A N 1
ATOM 781 C CA . ARG A 1 98 ? -18.562 -4.48 13.594 1 70.25 98 ARG A CA 1
ATOM 782 C C . ARG A 1 98 ? -19.031 -4.402 12.141 1 70.25 98 ARG A C 1
ATOM 784 O O . ARG A 1 98 ? -19.641 -3.408 11.734 1 70.25 98 ARG A O 1
ATOM 791 N N . PHE A 1 99 ? -18.672 -5.406 11.484 1 80.06 99 PHE A N 1
ATOM 792 C CA . PHE A 1 99 ? -19.109 -5.422 10.094 1 80.06 99 PHE A CA 1
ATOM 793 C C . PHE A 1 99 ? -19.844 -6.715 9.766 1 80.06 99 PHE A C 1
ATOM 795 O O . PHE A 1 99 ? -19.609 -7.742 10.406 1 80.06 99 PHE A O 1
ATOM 802 N N . SER A 1 100 ? -20.797 -6.574 8.961 1 80.81 100 SER A N 1
ATOM 803 C CA . SER A 1 100 ? -21.594 -7.719 8.539 1 80.81 100 SER A CA 1
ATOM 804 C C . SER A 1 100 ? -20.906 -8.5 7.426 1 80.81 100 SER A C 1
ATOM 806 O O . SER A 1 100 ? -20.891 -9.727 7.441 1 80.81 100 SER A O 1
ATOM 808 N N . HIS A 1 101 ? -20.391 -7.773 6.5 1 92.06 101 HIS A N 1
ATOM 809 C CA . HIS A 1 101 ? -19.766 -8.367 5.324 1 92.06 101 HIS A CA 1
ATOM 810 C C . HIS A 1 101 ? -18.5 -7.617 4.941 1 92.06 101 HIS A C 1
ATOM 812 O O . HIS A 1 101 ? -18.359 -6.43 5.246 1 92.06 101 HIS A O 1
ATOM 818 N N . LEU A 1 102 ? -17.703 -8.453 4.344 1 95.12 102 LEU A N 1
ATOM 819 C CA . LEU A 1 102 ? -16.469 -7.879 3.803 1 95.12 102 LEU A CA 1
ATOM 820 C C . LEU A 1 102 ? -16.344 -8.188 2.314 1 95.12 102 LEU A C 1
ATOM 822 O O . LEU A 1 102 ? -17.016 -9.078 1.799 1 95.12 102 LEU A O 1
ATOM 826 N N . SER A 1 103 ? -15.539 -7.469 1.664 1 97.06 103 SER A N 1
ATOM 827 C CA . SER A 1 103 ? -15.078 -7.777 0.314 1 97.06 103 SER A CA 1
ATOM 828 C C . SER A 1 103 ? -13.648 -7.289 0.095 1 97.06 103 SER A C 1
ATOM 830 O O . SER A 1 103 ? -13.156 -6.441 0.838 1 97.06 103 SER A O 1
ATOM 832 N N . LEU A 1 104 ? -13.047 -7.906 -0.851 1 98.06 104 LEU A N 1
ATOM 833 C CA . LEU A 1 104 ? -11.719 -7.473 -1.287 1 98.06 104 LEU A CA 1
ATOM 834 C C . LEU A 1 104 ? -11.773 -6.91 -2.705 1 98.06 104 LEU A C 1
ATOM 836 O O . LEU A 1 104 ? -12.586 -7.352 -3.52 1 98.06 104 LEU A O 1
ATOM 840 N N . ARG A 1 105 ? -10.82 -5.988 -2.955 1 97.62 105 ARG A N 1
ATOM 841 C CA . ARG A 1 105 ? -10.734 -5.375 -4.277 1 97.62 105 ARG A CA 1
ATOM 842 C C . ARG A 1 105 ? -9.289 -5.047 -4.633 1 97.62 105 ARG A C 1
ATOM 844 O O . ARG A 1 105 ? -8.531 -4.566 -3.791 1 97.62 105 ARG A O 1
ATOM 851 N N . TYR A 1 106 ? -8.93 -5.301 -5.91 1 97.88 106 TYR A N 1
ATOM 852 C CA . TYR A 1 106 ? -7.613 -4.926 -6.406 1 97.88 106 TYR A CA 1
ATOM 853 C C . TYR A 1 106 ? -7.633 -4.738 -7.922 1 97.88 106 TYR A C 1
ATOM 855 O O . TYR A 1 106 ? -8.594 -5.125 -8.586 1 97.88 106 TYR A O 1
ATOM 863 N N . THR A 1 107 ? -6.586 -4.055 -8.414 1 96.81 107 THR A N 1
ATOM 864 C CA . THR A 1 107 ? -6.371 -3.922 -9.852 1 96.81 107 THR A CA 1
ATOM 865 C C . THR A 1 107 ? -5.016 -4.496 -10.258 1 96.81 107 THR A C 1
ATOM 867 O O . THR A 1 107 ? -3.977 -4.039 -9.773 1 96.81 107 THR A O 1
ATOM 870 N N . PHE A 1 108 ? -5.035 -5.488 -11.086 1 98.06 108 PHE A N 1
ATOM 871 C CA . PHE A 1 108 ? -3.807 -6.098 -11.578 1 98.06 108 PHE A CA 1
ATOM 872 C C . PHE A 1 108 ? -3.367 -5.453 -12.883 1 98.06 108 PHE A C 1
ATOM 874 O O . PHE A 1 108 ? -4.129 -5.422 -13.859 1 98.06 108 PHE A O 1
ATOM 881 N N . PHE A 1 109 ? -2.189 -4.84 -12.82 1 96.06 109 PHE A N 1
ATOM 882 C CA . PHE A 1 109 ? -1.57 -4.262 -14.008 1 96.06 109 PHE A CA 1
ATOM 883 C C . PHE A 1 109 ? -2.484 -3.225 -14.648 1 96.06 109 PHE A C 1
ATOM 885 O O . PHE A 1 109 ? -2.963 -2.311 -13.969 1 96.06 109 PHE A O 1
ATOM 892 N N . ARG A 1 110 ? -2.781 -3.193 -15.75 1 94 110 ARG A N 1
ATOM 893 C CA . ARG A 1 110 ? -3.602 -2.205 -16.438 1 94 110 ARG A CA 1
ATOM 894 C C . ARG A 1 110 ? -5.004 -2.744 -16.703 1 94 110 ARG A C 1
ATOM 896 O O . ARG A 1 110 ? -5.707 -2.26 -17.594 1 94 110 ARG A O 1
ATOM 903 N N . GLU A 1 111 ? -5.355 -3.684 -15.852 1 94.94 111 GLU A N 1
ATOM 904 C CA . GLU A 1 111 ? -6.699 -4.242 -15.992 1 94.94 111 GLU A CA 1
ATOM 905 C C . GLU A 1 111 ? -7.719 -3.439 -15.188 1 94.94 111 GLU A C 1
ATOM 907 O O . GLU A 1 111 ? -7.352 -2.523 -14.445 1 94.94 111 GLU A O 1
ATOM 912 N N . THR A 1 112 ? -8.914 -3.811 -15.414 1 91 112 THR A N 1
ATOM 913 C CA . THR A 1 112 ? -9.969 -3.242 -14.594 1 91 112 THR A CA 1
ATOM 914 C C . THR A 1 112 ? -9.953 -3.852 -13.195 1 91 112 THR A C 1
ATOM 916 O O . THR A 1 112 ? -9.398 -4.938 -12.992 1 91 112 THR A O 1
ATOM 919 N N . SER A 1 113 ? -10.547 -3.141 -12.266 1 95.81 113 SER A N 1
ATOM 920 C CA . SER A 1 113 ? -10.57 -3.574 -10.875 1 95.81 113 SER A CA 1
ATOM 921 C C . SER A 1 113 ? -11.289 -4.91 -10.719 1 95.81 113 SER A C 1
ATOM 923 O O . SER A 1 113 ? -12.305 -5.152 -11.375 1 95.81 113 SER A O 1
ATOM 925 N N . THR A 1 114 ? -10.75 -5.781 -9.922 1 97.62 114 THR A N 1
ATOM 926 C CA . THR A 1 114 ? -11.336 -7.055 -9.516 1 97.62 114 THR A CA 1
ATOM 927 C C . THR A 1 114 ? -11.938 -6.953 -8.117 1 97.62 114 THR A C 1
ATOM 929 O O . THR A 1 114 ? -11.305 -6.418 -7.199 1 97.62 114 THR A O 1
ATOM 932 N N . GLN A 1 115 ? -13.102 -7.457 -7.969 1 97.62 115 GLN A N 1
ATOM 933 C CA . GLN A 1 115 ? -13.797 -7.453 -6.684 1 97.62 115 GLN A CA 1
ATOM 934 C C . GLN A 1 115 ? -14.289 -8.852 -6.32 1 97.62 115 GLN A C 1
ATOM 936 O O . GLN A 1 115 ? -14.82 -9.57 -7.168 1 97.62 115 GLN A O 1
ATOM 941 N N . THR A 1 116 ? -14.117 -9.164 -5.094 1 98.5 116 THR A N 1
ATOM 942 C CA . THR A 1 116 ? -14.648 -10.438 -4.629 1 98.5 116 THR A CA 1
ATOM 943 C C . THR A 1 116 ? -16.125 -10.32 -4.301 1 98.5 116 THR A C 1
ATOM 945 O O . THR A 1 116 ? -16.625 -9.219 -4.066 1 98.5 116 THR A O 1
ATOM 948 N N . PRO A 1 117 ? -16.828 -11.539 -4.289 1 97.44 117 PRO A N 1
ATOM 949 C CA . PRO A 1 117 ? -18.109 -11.523 -3.59 1 97.44 117 PRO A CA 1
ATOM 950 C C . PRO A 1 117 ? -17.969 -11.148 -2.115 1 97.44 117 PRO A C 1
ATOM 952 O O . PRO A 1 117 ? -16.875 -11.195 -1.563 1 97.44 117 PRO A O 1
ATOM 955 N N . ARG A 1 118 ? -19.125 -10.734 -1.598 1 95.75 118 ARG A N 1
ATOM 956 C CA . ARG A 1 118 ? -19.125 -10.461 -0.163 1 95.75 118 ARG A CA 1
ATOM 957 C C . ARG A 1 118 ? -18.969 -11.75 0.636 1 95.75 118 ARG A C 1
ATOM 959 O O . ARG A 1 118 ? -19.484 -12.805 0.237 1 95.75 118 ARG A O 1
ATOM 966 N N . PHE A 1 119 ? -18.266 -11.664 1.739 1 95.19 119 PHE A N 1
ATOM 967 C CA . PHE A 1 119 ? -18.109 -12.805 2.629 1 95.19 119 PHE A CA 1
ATOM 968 C C . PHE A 1 119 ? -18.125 -12.367 4.086 1 95.19 119 PHE A C 1
ATOM 970 O O . PHE A 1 119 ? -18.125 -11.164 4.379 1 95.19 119 PHE A O 1
ATOM 977 N N . GLN A 1 120 ? -18.156 -13.305 4.965 1 93.19 120 GLN A N 1
ATOM 978 C CA . GLN A 1 120 ? -18.219 -13.023 6.395 1 93.19 120 GLN A CA 1
ATOM 979 C C . GLN A 1 120 ? -17 -13.57 7.125 1 93.19 120 GLN A C 1
ATOM 981 O O . GLN A 1 120 ? -16.266 -14.398 6.578 1 93.19 120 GLN A O 1
ATOM 986 N N . VAL A 1 121 ? -16.812 -13.047 8.25 1 92.62 121 VAL A N 1
ATOM 987 C CA . VAL A 1 121 ? -15.797 -13.578 9.156 1 92.62 121 VAL A CA 1
ATOM 988 C C . VAL A 1 121 ? -16.453 -14.031 10.461 1 92.62 121 VAL A C 1
ATOM 990 O O . VAL A 1 121 ? -17.531 -13.555 10.812 1 92.62 121 VAL A O 1
ATOM 993 N N . ASP A 1 122 ? -15.812 -14.898 11.148 1 90.75 122 ASP A N 1
ATOM 994 C CA . ASP A 1 122 ? -16.359 -15.367 12.414 1 90.75 122 ASP A CA 1
ATOM 995 C C . ASP A 1 122 ? -15.977 -14.422 13.562 1 90.75 122 ASP A C 1
ATOM 997 O O . ASP A 1 122 ? -15.492 -13.32 13.32 1 90.75 122 ASP A O 1
ATOM 1001 N N . ALA A 1 123 ? -16.219 -14.797 14.766 1 86.44 123 ALA A N 1
ATOM 1002 C CA . ALA A 1 123 ? -16.031 -13.953 15.938 1 86.44 123 ALA A CA 1
ATOM 1003 C C . ALA A 1 123 ? -14.547 -13.648 16.156 1 86.44 123 ALA A C 1
ATOM 1005 O O . ALA A 1 123 ? -14.195 -12.656 16.797 1 86.44 123 ALA A O 1
ATOM 1006 N N . ASN A 1 124 ? -13.695 -14.508 15.648 1 88.81 124 ASN A N 1
ATOM 1007 C CA . ASN A 1 124 ? -12.258 -14.312 15.781 1 88.81 124 ASN A CA 1
ATOM 1008 C C . ASN A 1 124 ? -11.695 -13.492 14.625 1 88.81 124 ASN A C 1
ATOM 1010 O O . ASN A 1 124 ? -10.484 -13.258 14.555 1 88.81 124 ASN A O 1
ATOM 1014 N N . GLY A 1 125 ? -12.562 -13.094 13.742 1 92.5 125 GLY A N 1
ATOM 1015 C CA . GLY A 1 125 ? -12.133 -12.32 12.586 1 92.5 125 GLY A CA 1
ATOM 1016 C C . GLY A 1 125 ? -11.594 -13.18 11.461 1 92.5 125 GLY A C 1
ATOM 1017 O O . GLY A 1 125 ? -10.875 -12.688 10.586 1 92.5 125 GLY A O 1
ATOM 1018 N N . ASP A 1 126 ? -11.883 -14.453 11.5 1 94.56 126 ASP A N 1
ATOM 1019 C CA . ASP A 1 126 ? -11.383 -15.383 10.5 1 94.56 126 ASP A CA 1
ATOM 1020 C C . ASP A 1 126 ? -12.438 -15.664 9.43 1 94.56 126 ASP A C 1
ATOM 1022 O O . ASP A 1 126 ? -13.594 -15.938 9.75 1 94.56 126 ASP A O 1
ATOM 1026 N N . SER A 1 127 ? -12.023 -15.664 8.203 1 94.81 127 SER A N 1
ATOM 1027 C CA . SER A 1 127 ? -12.961 -15.867 7.102 1 94.81 127 SER A CA 1
ATOM 1028 C C . SER A 1 127 ? -13.141 -17.344 6.797 1 94.81 127 SER A C 1
ATOM 1030 O O . SER A 1 127 ? -14.07 -17.734 6.086 1 94.81 127 SER A O 1
ATOM 1032 N N . GLY A 1 128 ? -12.273 -18.219 7.32 1 95.88 128 GLY A N 1
ATOM 1033 C CA . GLY A 1 128 ? -12.164 -19.547 6.73 1 95.88 128 GLY A CA 1
ATOM 1034 C C . GLY A 1 128 ? -11.641 -19.516 5.305 1 95.88 128 GLY A C 1
ATOM 1035 O O . GLY A 1 128 ? -11.25 -18.469 4.797 1 95.88 128 GLY A O 1
ATOM 1036 N N . PRO A 1 129 ? -11.516 -20.703 4.684 1 97.38 129 PRO A N 1
ATOM 1037 C CA . PRO A 1 129 ? -11.07 -20.719 3.289 1 97.38 129 PRO A CA 1
ATOM 1038 C C . PRO A 1 129 ? -12 -19.938 2.361 1 97.38 129 PRO A C 1
ATOM 1040 O O . PRO A 1 129 ? -13.203 -20.203 2.326 1 97.38 129 PRO A O 1
ATOM 1043 N N . LEU A 1 130 ? -11.469 -18.969 1.69 1 97.31 130 LEU A N 1
ATOM 1044 C CA . LEU A 1 130 ? -12.273 -18.188 0.759 1 97.31 130 LEU A CA 1
ATOM 1045 C C . LEU A 1 130 ? -12.438 -18.938 -0.567 1 97.31 130 LEU A C 1
ATOM 1047 O O . LEU A 1 130 ? -13.469 -18.797 -1.235 1 97.31 130 LEU A O 1
ATOM 1051 N N . GLY A 1 131 ? -11.352 -19.656 -1.029 1 96.06 131 GLY A N 1
ATOM 1052 C CA . GLY A 1 131 ? -11.406 -20.406 -2.273 1 96.06 131 GLY A CA 1
ATOM 1053 C C . GLY A 1 131 ? -11.586 -19.516 -3.496 1 96.06 131 GLY A C 1
ATOM 1054 O O . GLY A 1 131 ? -12.281 -19.906 -4.441 1 96.06 131 GLY A O 1
ATOM 1055 N N . LEU A 1 132 ? -11.102 -18.312 -3.447 1 98.31 132 LEU A N 1
ATOM 1056 C CA . LEU A 1 132 ? -11.281 -17.359 -4.547 1 98.31 132 LEU A CA 1
ATOM 1057 C C . LEU A 1 132 ? -10.031 -17.312 -5.426 1 98.31 132 LEU A C 1
ATOM 1059 O O . LEU A 1 132 ? -8.914 -17.203 -4.918 1 98.31 132 LEU A O 1
ATOM 1063 N N . GLU A 1 133 ? -10.242 -17.484 -6.77 1 97.88 133 GLU A N 1
ATOM 1064 C CA . GLU A 1 133 ? -9.156 -17.422 -7.746 1 97.88 133 GLU A CA 1
ATOM 1065 C C . GLU A 1 133 ? -9.539 -16.531 -8.93 1 97.88 133 GLU A C 1
ATOM 1067 O O . GLU A 1 133 ? -10.617 -16.703 -9.516 1 97.88 133 GLU A O 1
ATOM 1072 N N . PHE A 1 134 ? -8.711 -15.641 -9.242 1 98.25 134 PHE A N 1
ATOM 1073 C CA . PHE A 1 134 ? -8.906 -14.766 -10.391 1 98.25 134 PHE A CA 1
ATOM 1074 C C . PHE A 1 134 ? -7.758 -14.898 -11.375 1 98.25 134 PHE A C 1
ATOM 1076 O O . PHE A 1 134 ? -6.59 -14.844 -10.992 1 98.25 134 PHE A O 1
ATOM 1083 N N . ARG A 1 135 ? -8.047 -15.055 -12.609 1 95.88 135 ARG A N 1
ATOM 1084 C CA . ARG A 1 135 ? -7.047 -15.25 -13.648 1 95.88 135 ARG A CA 1
ATOM 1085 C C . ARG A 1 135 ? -6.844 -13.977 -14.461 1 95.88 135 ARG A C 1
ATOM 1087 O O . ARG A 1 135 ? -7.812 -13.367 -14.93 1 95.88 135 ARG A O 1
ATOM 1094 N N . HIS A 1 136 ? -5.641 -13.578 -14.602 1 96.56 136 HIS A N 1
ATOM 1095 C CA . HIS A 1 136 ? -5.273 -12.406 -15.383 1 96.56 136 HIS A CA 1
ATOM 1096 C C . HIS A 1 136 ? -4.328 -12.773 -16.516 1 96.56 136 HIS A C 1
ATOM 1098 O O . HIS A 1 136 ? -3.162 -13.094 -16.281 1 96.56 136 HIS A O 1
ATOM 1104 N N . VAL A 1 137 ? -4.773 -12.766 -17.734 1 94.31 137 VAL A N 1
ATOM 1105 C CA . VAL A 1 137 ? -3.951 -13.078 -18.891 1 94.31 137 VAL A CA 1
ATOM 1106 C C . VAL A 1 137 ? -3.453 -11.781 -19.531 1 94.31 137 VAL A C 1
ATOM 1108 O O . VAL A 1 137 ? -4.254 -10.953 -19.969 1 94.31 137 VAL A O 1
ATOM 1111 N N . VAL A 1 138 ? -2.16 -11.617 -19.484 1 94.06 138 VAL A N 1
ATOM 1112 C CA . VAL A 1 138 ? -1.56 -10.391 -20 1 94.06 138 VAL A CA 1
ATOM 1113 C C . VAL A 1 138 ? -0.377 -10.734 -20.906 1 94.06 138 VAL A C 1
ATOM 1115 O O . VAL A 1 138 ? 0.345 -11.703 -20.656 1 94.06 138 VAL A O 1
ATOM 1118 N N . ASP A 1 139 ? -0.125 -9.93 -21.859 1 92.38 139 ASP A N 1
ATOM 1119 C CA . ASP A 1 139 ? 1.058 -10.102 -22.703 1 92.38 139 ASP A CA 1
ATOM 1120 C C . ASP A 1 139 ? 2.318 -9.641 -21.969 1 92.38 139 ASP A C 1
ATOM 1122 O O . ASP A 1 139 ? 2.324 -8.586 -21.328 1 92.38 139 ASP A O 1
ATOM 1126 N N . VAL A 1 140 ? 3.301 -10.422 -22.141 1 91.06 140 VAL A N 1
ATOM 1127 C CA . VAL A 1 140 ? 4.578 -10 -21.594 1 91.06 140 VAL A CA 1
ATOM 1128 C C . VAL A 1 140 ? 5.129 -8.828 -22.391 1 91.06 140 VAL A C 1
ATOM 1130 O O . VAL A 1 140 ? 5.258 -8.914 -23.625 1 91.06 140 VAL A O 1
ATOM 1133 N N . SER A 1 141 ? 5.391 -7.758 -21.781 1 93.19 141 SER A N 1
ATOM 1134 C CA . SER A 1 141 ? 5.891 -6.523 -22.375 1 93.19 141 SER A CA 1
ATOM 1135 C C . SER A 1 141 ? 6.805 -5.773 -21.422 1 93.19 141 SER A C 1
ATOM 1137 O O . SER A 1 141 ? 6.871 -6.102 -20.234 1 93.19 141 SER A O 1
ATOM 1139 N N . ASP A 1 142 ? 7.48 -4.805 -22 1 93.62 142 ASP A N 1
ATOM 1140 C CA . ASP A 1 142 ? 8.289 -3.943 -21.141 1 93.62 142 ASP A CA 1
ATOM 1141 C C . ASP A 1 142 ? 7.441 -3.305 -20.047 1 93.62 142 ASP A C 1
ATOM 1143 O O . ASP A 1 142 ? 7.91 -3.123 -18.922 1 93.62 142 ASP A O 1
ATOM 1147 N N . ALA A 1 143 ? 6.25 -2.982 -20.406 1 95.31 143 ALA A N 1
ATOM 1148 C CA . ALA A 1 143 ? 5.355 -2.348 -19.453 1 95.31 143 ALA A CA 1
ATOM 1149 C C . ALA A 1 143 ? 5.012 -3.301 -18.312 1 95.31 143 ALA A C 1
ATOM 1151 O O . ALA A 1 143 ? 4.926 -2.889 -17.141 1 95.31 143 ALA A O 1
ATOM 1152 N N . LEU A 1 144 ? 4.77 -4.562 -18.641 1 94.44 144 LEU A N 1
ATOM 1153 C CA . LEU A 1 144 ? 4.48 -5.543 -17.594 1 94.44 144 LEU A CA 1
ATOM 1154 C C . LEU A 1 144 ? 5.699 -5.758 -16.703 1 94.44 144 LEU A C 1
ATOM 1156 O O . LEU A 1 144 ? 5.566 -5.844 -15.484 1 94.44 144 LEU A O 1
ATOM 1160 N N . VAL A 1 145 ? 6.855 -5.879 -17.312 1 92 145 VAL A N 1
ATOM 1161 C CA . VAL A 1 145 ? 8.086 -6.098 -16.562 1 92 145 VAL A CA 1
ATOM 1162 C C . VAL A 1 145 ? 8.3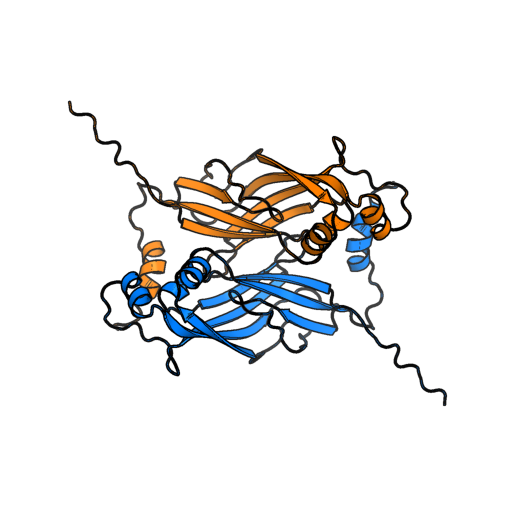2 -4.938 -15.602 1 92 145 VAL A C 1
ATOM 1164 O O . VAL A 1 145 ? 8.641 -5.152 -14.43 1 92 145 VAL A O 1
ATOM 1167 N N . LYS A 1 146 ? 8.172 -3.74 -16.062 1 92.94 146 LYS A N 1
ATOM 1168 C CA . LYS A 1 146 ? 8.32 -2.564 -15.211 1 92.94 146 LYS A CA 1
ATOM 1169 C C . LYS A 1 146 ? 7.32 -2.598 -14.055 1 92.94 146 LYS A C 1
ATOM 1171 O O . LYS A 1 146 ? 7.66 -2.24 -12.93 1 92.94 146 LYS A O 1
ATOM 1176 N N . TYR A 1 147 ? 6.172 -3.033 -14.344 1 94.12 147 TYR A N 1
ATOM 1177 C CA . TYR A 1 147 ? 5.125 -3.117 -13.328 1 94.12 147 TYR A CA 1
ATOM 1178 C C . TYR A 1 147 ? 5.492 -4.133 -12.258 1 94.12 147 TYR A C 1
ATOM 1180 O O . TYR A 1 147 ? 5.457 -3.824 -11.062 1 94.12 147 TYR A O 1
ATOM 1188 N N . VAL A 1 148 ? 5.793 -5.297 -12.609 1 93.88 148 VAL A N 1
ATOM 1189 C CA . VAL A 1 148 ? 6.039 -6.367 -11.648 1 93.88 148 VAL A CA 1
ATOM 1190 C C . VAL A 1 148 ? 7.312 -6.074 -10.859 1 93.88 148 VAL A C 1
ATOM 1192 O O . VAL A 1 148 ? 7.395 -6.391 -9.672 1 93.88 148 VAL A O 1
ATOM 1195 N N . THR A 1 149 ? 8.312 -5.438 -11.484 1 90.12 149 THR A N 1
ATOM 1196 C CA . THR A 1 149 ? 9.594 -5.211 -10.828 1 90.12 149 THR A CA 1
ATOM 1197 C C . THR A 1 149 ? 9.57 -3.91 -10.031 1 90.12 149 THR A C 1
ATOM 1199 O O . THR A 1 149 ? 10.344 -3.74 -9.086 1 90.12 149 THR A O 1
ATOM 1202 N N . GLY A 1 150 ? 8.703 -3.023 -10.375 1 89 150 GLY A N 1
ATOM 1203 C CA . GLY A 1 150 ? 8.789 -1.688 -9.805 1 89 150 GLY A CA 1
ATOM 1204 C C . GLY A 1 150 ? 7.582 -1.315 -8.969 1 89 150 GLY A C 1
ATOM 1205 O O . GLY A 1 150 ? 7.562 -0.261 -8.328 1 89 150 GLY A O 1
ATOM 1206 N N . SER A 1 151 ? 6.539 -2.164 -8.93 1 90.69 151 SER A N 1
ATOM 1207 C CA . SER A 1 151 ? 5.309 -1.812 -8.234 1 90.69 151 SER A CA 1
ATOM 1208 C C . SER A 1 151 ? 4.871 -2.924 -7.285 1 90.69 151 SER A C 1
ATOM 1210 O O . SER A 1 151 ? 5.57 -3.928 -7.137 1 90.69 151 SER A O 1
ATOM 1212 N N . THR A 1 152 ? 3.9 -2.588 -6.477 1 96.06 152 THR A N 1
ATOM 1213 C CA . THR A 1 152 ? 3.232 -3.557 -5.613 1 96.06 152 THR A CA 1
ATOM 1214 C C . THR A 1 152 ? 1.751 -3.662 -5.961 1 96.06 152 THR A C 1
ATOM 1216 O O . THR A 1 152 ? 1.203 -2.787 -6.637 1 96.06 152 THR A O 1
ATOM 1219 N N . LEU A 1 153 ? 1.215 -4.801 -5.594 1 97.5 153 LEU A N 1
ATOM 1220 C CA . LEU A 1 153 ? -0.233 -4.957 -5.68 1 97.5 153 LEU A CA 1
ATOM 1221 C C . LEU A 1 153 ? -0.906 -4.504 -4.391 1 97.5 153 LEU A C 1
ATOM 1223 O O . LEU A 1 153 ? -0.61 -5.027 -3.314 1 97.5 153 LEU A O 1
ATOM 1227 N N . SER A 1 154 ? -1.75 -3.514 -4.5 1 96.69 154 SER A N 1
ATOM 1228 C CA . SER A 1 154 ? -2.564 -3.057 -3.379 1 96.69 154 SER A CA 1
ATOM 1229 C C . SER A 1 154 ? -3.92 -3.756 -3.357 1 96.69 154 SER A C 1
ATOM 1231 O O . SER A 1 154 ? -4.633 -3.766 -4.363 1 96.69 154 SER A O 1
ATOM 1233 N N . ILE A 1 155 ? -4.262 -4.344 -2.209 1 98.12 155 ILE A N 1
ATOM 1234 C CA . ILE A 1 155 ? -5.551 -5.008 -2.059 1 98.12 155 ILE A CA 1
ATOM 1235 C C . ILE A 1 155 ? -6.359 -4.328 -0.955 1 98.12 155 ILE A C 1
ATOM 1237 O O . ILE A 1 155 ? -5.949 -4.328 0.209 1 98.12 155 ILE A O 1
ATOM 1241 N N . GLU A 1 156 ? -7.484 -3.869 -1.309 1 97.25 156 GLU A N 1
ATOM 1242 C CA . GLU A 1 156 ? -8.344 -3.162 -0.366 1 97.25 156 GLU A CA 1
ATOM 1243 C C . GLU A 1 156 ? -9.312 -4.117 0.324 1 97.25 156 GLU A C 1
ATOM 1245 O O . GLU A 1 156 ? -9.891 -5 -0.319 1 97.25 156 GLU A O 1
ATOM 1250 N N . VAL A 1 157 ? -9.453 -3.896 1.579 1 96.38 157 VAL A N 1
ATOM 1251 C CA . VAL A 1 157 ? -10.492 -4.566 2.35 1 96.38 157 VAL A CA 1
ATOM 1252 C C . VAL A 1 157 ? -11.633 -3.592 2.633 1 96.38 157 VAL A C 1
ATOM 1254 O O . VAL A 1 157 ? -11.43 -2.557 3.273 1 96.38 157 VAL A O 1
ATOM 1257 N N . ARG A 1 158 ? -12.766 -3.951 2.201 1 94.25 158 ARG A N 1
ATOM 1258 C CA . ARG A 1 158 ? -13.953 -3.127 2.4 1 94.25 158 ARG A CA 1
ATOM 1259 C C . ARG A 1 158 ? -14.977 -3.84 3.281 1 94.25 158 ARG A C 1
ATOM 1261 O O . ARG A 1 158 ? -15.055 -5.07 3.273 1 94.25 158 ARG A O 1
ATOM 1268 N N . ALA A 1 159 ? -15.734 -2.998 3.992 1 92.94 159 ALA A N 1
ATOM 1269 C CA . ALA A 1 159 ? -16.672 -3.582 4.957 1 92.94 159 ALA A CA 1
ATOM 1270 C C . ALA A 1 159 ? -18 -2.846 4.945 1 92.94 159 ALA A C 1
ATOM 1272 O O . ALA A 1 159 ? -18.062 -1.652 4.637 1 92.94 159 ALA A O 1
ATOM 1273 N N . TRP A 1 160 ? -19.047 -3.621 5.281 1 89.69 160 TRP A N 1
ATOM 1274 C CA . TRP A 1 160 ? -20.391 -3.076 5.508 1 89.69 160 TRP A CA 1
ATOM 1275 C C . TRP A 1 160 ? -20.734 -3.082 6.992 1 89.69 160 TRP A C 1
ATOM 1277 O O . TRP A 1 160 ? -20.484 -4.07 7.691 1 89.69 160 TRP A O 1
ATOM 1287 N N . ALA A 1 161 ? -21.203 -1.967 7.438 1 80.75 161 ALA A N 1
ATOM 1288 C CA . ALA A 1 161 ? -21.594 -1.875 8.844 1 80.75 161 ALA A CA 1
ATOM 1289 C C . ALA A 1 161 ? -22.766 -2.812 9.148 1 80.75 161 ALA A C 1
ATOM 1291 O O . ALA A 1 161 ? -23.625 -3.047 8.297 1 80.75 161 ALA A O 1
ATOM 1292 N N . SER A 1 162 ? -22.656 -3.512 10.305 1 74.56 162 SER A N 1
ATOM 1293 C CA . SER A 1 162 ? -23.781 -4.336 10.75 1 74.56 162 SER A CA 1
ATOM 1294 C C . SER A 1 162 ? -24.969 -3.477 11.18 1 74.56 162 SER A C 1
ATOM 1296 O O . SER A 1 162 ? -24.781 -2.377 11.703 1 74.56 162 SER A O 1
ATOM 1298 N N . ASP A 1 163 ? -26.141 -3.713 10.625 1 58.06 163 ASP A N 1
ATOM 1299 C CA . ASP A 1 163 ? -27.359 -3.043 11.07 1 58.06 163 ASP A CA 1
ATOM 1300 C C . ASP A 1 163 ? -27.438 -3.023 12.602 1 58.06 163 ASP A C 1
ATOM 1302 O O . ASP A 1 163 ? -28.047 -2.125 13.18 1 58.06 163 ASP A O 1
ATOM 1306 N N . HIS A 1 164 ? -27.109 -4.156 13.195 1 50.38 164 HIS A N 1
ATOM 1307 C CA . HIS A 1 164 ? -27.375 -4.266 14.625 1 50.38 164 HIS A CA 1
ATOM 1308 C C . HIS A 1 164 ? -26.375 -3.449 15.438 1 50.38 164 HIS A C 1
ATOM 1310 O O . HIS A 1 164 ? -26.375 -3.504 16.672 1 50.38 164 HIS A O 1
ATOM 1316 N N . LEU A 1 165 ? -25.438 -3.066 14.852 1 46.06 165 LEU A N 1
ATOM 1317 C CA . LEU A 1 165 ? -24.484 -2.408 15.742 1 46.06 165 LEU A CA 1
ATOM 1318 C C . LEU A 1 165 ? -25 -1.033 16.156 1 46.06 165 LEU A C 1
ATOM 1320 O O . LEU A 1 165 ? -25.453 -0.253 15.32 1 46.06 165 LEU A O 1
ATOM 1324 N N . VAL A 1 166 ? -25.594 -0.942 17.344 1 38 166 VAL A N 1
ATOM 1325 C CA . VAL A 1 166 ? -25.672 0.31 18.078 1 38 166 VAL A CA 1
ATOM 1326 C C . VAL A 1 166 ? -24.484 1.2 17.734 1 38 166 VAL A C 1
ATOM 1328 O O . VAL A 1 166 ? -23.375 0.714 17.562 1 38 166 VAL A O 1
ATOM 1331 N N . PRO A 1 167 ? -24.688 2.357 17.172 1 37.94 167 PRO A N 1
ATOM 1332 C CA . PRO A 1 167 ? -23.609 3.336 16.938 1 37.94 167 PRO A CA 1
ATOM 1333 C C . PRO A 1 167 ? -22.5 3.24 17.969 1 37.94 167 PRO A C 1
ATOM 1335 O O . PRO A 1 167 ? -22.703 3.561 19.141 1 37.94 167 PRO A O 1
ATOM 1338 N N . ASP A 1 168 ? -22.031 2.154 18.266 1 32.69 168 ASP A N 1
ATOM 1339 C CA . ASP A 1 168 ? -21.062 2.328 19.344 1 32.69 168 ASP A CA 1
ATOM 1340 C C . ASP A 1 168 ? -20.156 3.529 19.078 1 32.69 168 ASP A C 1
ATOM 1342 O O . ASP A 1 168 ? -19.828 3.824 17.922 1 32.69 168 ASP A O 1
ATOM 1346 N N . THR A 1 169 ? -20 4.348 20.094 1 32 169 THR A N 1
ATOM 1347 C CA . THR A 1 169 ? -19.266 5.594 20.25 1 32 169 THR A CA 1
ATOM 1348 C C . THR A 1 169 ? -17.922 5.508 19.531 1 32 169 THR A C 1
ATOM 1350 O O . THR A 1 169 ? -17.359 6.527 19.125 1 32 169 THR A O 1
ATOM 1353 N N . ASP A 1 170 ? -17.422 4.297 19.469 1 31.88 170 ASP A N 1
ATOM 1354 C CA . ASP A 1 170 ? -16 4.336 19.094 1 31.88 170 ASP A CA 1
ATOM 1355 C C . ASP A 1 170 ? -15.844 4.488 17.594 1 31.88 170 ASP A C 1
ATOM 1357 O O . ASP A 1 170 ? -14.812 4.969 17.109 1 31.88 170 ASP A O 1
ATOM 1361 N N . LEU A 1 171 ? -16.641 3.957 16.781 1 34.28 171 LEU A N 1
ATOM 1362 C CA . LEU A 1 171 ? -16.422 4.117 15.344 1 34.28 171 LEU A CA 1
ATOM 1363 C C . LEU A 1 171 ? -16.938 5.473 14.867 1 34.28 171 LEU A C 1
ATOM 1365 O O . LEU A 1 171 ? -16.406 6.035 13.898 1 34.28 171 LEU A O 1
ATOM 1369 N N . VAL A 1 172 ? -18.016 5.992 15.43 1 33.75 172 VAL A N 1
ATOM 1370 C CA . VAL A 1 172 ? -18.453 7.379 15.32 1 33.75 172 VAL A CA 1
ATOM 1371 C C . VAL A 1 172 ? -17.391 8.297 15.922 1 33.75 172 VAL A C 1
ATOM 1373 O O . VAL A 1 172 ? -17.25 9.453 15.508 1 33.75 172 VAL A O 1
ATOM 1376 N N . VAL A 1 173 ? -16.703 7.801 16.969 1 34.41 173 VAL A N 1
ATOM 1377 C CA . VAL A 1 173 ? -15.633 8.586 17.578 1 34.41 173 VAL A CA 1
ATOM 1378 C C . VAL A 1 173 ? -14.477 8.742 16.594 1 34.41 173 VAL A C 1
ATOM 1380 O O . VAL A 1 173 ? -13.766 9.75 16.625 1 34.41 173 VAL A O 1
ATOM 1383 N N . CYS A 1 174 ? -14.203 7.691 15.852 1 32.97 174 CYS A N 1
ATOM 1384 C CA . CYS A 1 174 ? -13.148 8 14.891 1 32.97 174 CYS A CA 1
ATOM 1385 C C . CYS A 1 174 ? -13.633 9.023 13.867 1 32.97 174 CYS A C 1
ATOM 1387 O O . CYS A 1 174 ? -12.883 9.914 13.477 1 32.97 174 CYS A O 1
ATOM 1389 N N . ALA A 1 175 ? -14.836 8.992 13.422 1 32.47 175 ALA A N 1
ATOM 1390 C CA . ALA A 1 175 ? -15.375 10.141 12.695 1 32.47 175 ALA A CA 1
ATOM 1391 C C . ALA A 1 175 ? -15.594 11.328 13.625 1 32.47 175 ALA A C 1
ATOM 1393 O O . ALA A 1 175 ? -15.344 12.477 13.25 1 32.47 175 ALA A O 1
ATOM 1394 N N . GLN A 1 176 ? -16.25 11.227 14.852 1 32.62 176 GLN A N 1
ATOM 1395 C CA . GLN A 1 176 ? -16.453 12.297 15.82 1 32.62 176 GLN A CA 1
ATOM 1396 C C . GLN A 1 176 ? -15.148 12.695 16.5 1 32.62 176 GLN A C 1
ATOM 1398 O O . GLN A 1 176 ? -14.969 13.844 16.891 1 32.62 176 GLN A O 1
ATOM 1403 N N . LEU A 1 177 ? -14.273 11.859 16.984 1 32.38 177 LEU A N 1
ATOM 1404 C CA . LEU A 1 177 ? -12.992 12.289 17.547 1 32.38 177 LEU A CA 1
ATOM 1405 C C . LEU A 1 177 ? -12.203 13.102 16.531 1 32.38 177 LEU A C 1
ATOM 1407 O O . LEU A 1 177 ? -11.5 14.047 16.906 1 32.38 177 LEU A O 1
ATOM 1411 N N . LEU A 1 178 ? -12.266 12.938 15.352 1 34.16 178 LEU A N 1
ATOM 1412 C CA . LEU A 1 178 ? -11.719 13.93 14.438 1 34.16 178 LEU A CA 1
ATOM 1413 C C . LEU A 1 178 ? -12.539 15.219 14.477 1 34.16 178 LEU A C 1
ATOM 1415 O O . LEU A 1 178 ? -12.031 16.297 14.156 1 34.16 178 LEU A O 1
ATOM 1419 N N . GLY A 1 179 ? -13.758 15.195 14.922 1 30.45 179 GLY A N 1
ATOM 1420 C CA . GLY A 1 179 ? -14.57 16.391 15.125 1 30.45 179 GLY A CA 1
ATOM 1421 C C . GLY A 1 179 ? -14.375 17.016 16.5 1 30.45 179 GLY A C 1
ATOM 1422 O O . GLY A 1 179 ? -14.586 18.219 16.672 1 30.45 179 GLY A O 1
ATOM 1423 N N . HIS A 1 180 ? -14.422 16.266 17.625 1 31.47 180 HIS A N 1
ATOM 1424 C CA . HIS A 1 180 ? -14.633 16.906 18.922 1 31.47 180 HIS A CA 1
ATOM 1425 C C . HIS A 1 180 ? -13.32 17.438 19.484 1 31.47 180 HIS A C 1
ATOM 1427 O O . HIS A 1 180 ? -13.281 17.922 20.625 1 31.47 180 HIS A O 1
ATOM 1433 N N . THR A 1 181 ? -12.195 17.219 19.062 1 29.19 181 THR A N 1
ATOM 1434 C CA . THR A 1 181 ? -11.148 17.781 19.922 1 29.19 181 THR A CA 1
ATOM 1435 C C . THR A 1 181 ? -11.234 19.312 19.938 1 29.19 181 THR A C 1
ATOM 1437 O O . THR A 1 181 ? -10.336 19.969 20.469 1 29.19 181 THR A O 1
ATOM 1440 N N . SER A 1 182 ? -12.156 20.016 19.312 1 23.69 182 SER A N 1
ATOM 1441 C CA . SER A 1 182 ? -11.992 21.438 19.578 1 23.69 182 SER A CA 1
ATOM 1442 C C . SER A 1 182 ? -12.281 21.766 21.031 1 23.69 182 SER A C 1
ATOM 1444 O O . SER A 1 182 ? -11.727 22.719 21.594 1 23.69 182 SER A O 1
ATOM 1446 N N . ALA A 1 183 ? -13.609 21.625 21.625 1 24.17 183 ALA A N 1
ATOM 1447 C CA . ALA A 1 183 ? -14.203 22.625 22.484 1 24.17 183 ALA A CA 1
ATOM 1448 C C . ALA A 1 183 ? -13.766 22.422 23.938 1 24.17 183 ALA A C 1
ATOM 1450 O O . ALA A 1 183 ? -14.031 23.281 24.797 1 24.17 183 ALA A O 1
ATOM 1451 N N . GLU A 1 184 ? -12.977 21.406 24.516 1 23 184 GLU A N 1
ATOM 1452 C CA . GLU A 1 184 ? -12.703 21.938 25.844 1 23 184 GLU A CA 1
ATOM 1453 C C . GLU A 1 184 ? -11.531 22.922 25.828 1 23 184 GLU A C 1
ATOM 1455 O O . GLU A 1 184 ? -10.578 22.734 25.062 1 23 184 GLU A O 1
ATOM 1460 N N . MET B 1 1 ? 51.719 6.676 -6.82 1 23.3 1 MET B N 1
ATOM 1461 C CA . MET B 1 1 ? 50.719 5.984 -6.043 1 23.3 1 MET B CA 1
ATOM 1462 C C . MET B 1 1 ? 49.312 6.195 -6.656 1 23.3 1 MET B C 1
ATOM 1464 O O . MET B 1 1 ? 48.844 7.324 -6.723 1 23.3 1 MET B O 1
ATOM 1468 N N . ALA B 1 2 ? 48.969 5.359 -7.641 1 29.05 2 ALA B N 1
ATOM 1469 C CA . ALA B 1 2 ? 47.844 5.535 -8.555 1 29.05 2 ALA B CA 1
ATOM 1470 C C . ALA B 1 2 ? 46.531 5.695 -7.789 1 29.05 2 ALA B C 1
ATOM 1472 O O . ALA B 1 2 ? 46.375 5.184 -6.676 1 29.05 2 ALA B O 1
ATOM 1473 N N . PRO B 1 3 ? 45.688 6.73 -8.195 1 32.66 3 PRO B N 1
ATOM 1474 C CA . PRO B 1 3 ? 44.438 6.996 -7.523 1 32.66 3 PRO B CA 1
ATOM 1475 C C . PRO B 1 3 ? 43.562 5.738 -7.348 1 32.66 3 PRO B C 1
ATOM 1477 O O . PRO B 1 3 ? 43.625 4.824 -8.18 1 32.66 3 PRO B O 1
ATOM 1480 N N . THR B 1 4 ? 43.656 5.039 -6.164 1 31.38 4 THR B N 1
ATOM 1481 C CA . THR B 1 4 ? 42.719 3.951 -5.863 1 31.38 4 THR B CA 1
ATOM 1482 C C . THR B 1 4 ? 41.344 4.227 -6.465 1 31.38 4 THR B C 1
ATOM 1484 O O . THR B 1 4 ? 40.781 5.297 -6.242 1 31.38 4 THR B O 1
ATOM 1487 N N . ALA B 1 5 ? 40.969 3.717 -7.633 1 30.12 5 ALA B N 1
ATOM 1488 C CA . ALA B 1 5 ? 39.688 3.688 -8.32 1 30.12 5 ALA B CA 1
ATOM 1489 C C . ALA B 1 5 ? 38.531 3.531 -7.332 1 30.12 5 ALA B C 1
ATOM 1491 O O . ALA B 1 5 ? 38.531 2.6 -6.523 1 30.12 5 ALA B O 1
ATOM 1492 N N . VAL B 1 6 ? 38.125 4.637 -6.68 1 33.62 6 VAL B N 1
ATOM 1493 C CA . VAL B 1 6 ? 36.844 4.688 -5.973 1 33.62 6 VAL B CA 1
ATOM 1494 C C . VAL B 1 6 ? 35.812 3.787 -6.672 1 33.62 6 VAL B C 1
ATOM 1496 O O . VAL B 1 6 ? 35.531 3.988 -7.848 1 33.62 6 VAL B O 1
ATOM 1499 N N . SER B 1 7 ? 36.062 2.496 -6.727 1 36.09 7 SER B N 1
ATOM 1500 C CA . SER B 1 7 ? 35.062 1.557 -7.215 1 36.09 7 SER B CA 1
ATOM 1501 C C . SER B 1 7 ? 33.656 2.141 -7.105 1 36.09 7 SER B C 1
ATOM 1503 O O . SER B 1 7 ? 33.219 2.543 -6.02 1 36.09 7 SER B O 1
ATOM 1505 N N . SER B 1 8 ? 33.25 3.004 -7.941 1 38.47 8 SER B N 1
ATOM 1506 C CA . SER B 1 8 ? 31.953 3.676 -8.125 1 38.47 8 SER B CA 1
ATOM 1507 C C . SER B 1 8 ? 30.812 2.824 -7.598 1 38.47 8 SER B C 1
ATOM 1509 O O . SER B 1 8 ? 30.469 1.801 -8.188 1 38.47 8 SER B O 1
ATOM 1511 N N . MET B 1 9 ? 30.734 2.297 -6.434 1 40.09 9 MET B N 1
ATOM 1512 C CA . MET B 1 9 ? 29.688 1.537 -5.75 1 40.09 9 MET B CA 1
ATOM 1513 C C . MET B 1 9 ? 28.297 1.907 -6.285 1 40.09 9 MET B C 1
ATOM 1515 O O . MET B 1 9 ? 27.719 2.904 -5.863 1 40.09 9 MET B O 1
ATOM 1519 N N . ASP B 1 10 ? 28.062 2.098 -7.48 1 48.66 10 ASP B N 1
ATOM 1520 C CA . ASP B 1 10 ? 26.922 2.418 -8.328 1 48.66 10 ASP B CA 1
ATOM 1521 C C . ASP B 1 10 ? 25.688 1.613 -7.91 1 48.66 10 ASP B C 1
ATOM 1523 O O . ASP B 1 10 ? 25 1.04 -8.758 1 48.66 10 ASP B O 1
ATOM 1527 N N . THR B 1 11 ? 25.594 0.88 -6.676 1 65.75 11 THR B N 1
ATOM 1528 C CA . THR B 1 11 ? 24.672 -0.205 -6.332 1 65.75 11 THR B CA 1
ATOM 1529 C C . THR B 1 11 ? 23.234 0.296 -6.281 1 65.75 11 THR B C 1
ATOM 1531 O O . THR B 1 11 ? 22.953 1.312 -5.641 1 65.75 11 THR B O 1
ATOM 1534 N N . LYS B 1 12 ? 22.516 0.094 -7.348 1 80.88 12 LYS B N 1
ATOM 1535 C CA . LYS B 1 12 ? 21.078 0.345 -7.375 1 80.88 12 LYS B CA 1
ATOM 1536 C C . LYS B 1 12 ? 20.422 -0.11 -6.078 1 80.88 12 LYS B C 1
ATOM 1538 O O . LYS B 1 12 ? 20.734 -1.184 -5.559 1 80.88 12 LYS B O 1
ATOM 1543 N N . PRO B 1 13 ? 19.75 0.832 -5.48 1 87.88 13 PRO B N 1
ATOM 1544 C CA . PRO B 1 13 ? 19.062 0.401 -4.262 1 87.88 13 PRO B CA 1
ATOM 1545 C C . PRO B 1 13 ? 18.062 -0.727 -4.512 1 87.88 13 PRO B C 1
ATOM 1547 O O . PRO B 1 13 ? 17.594 -0.911 -5.645 1 87.88 13 PRO B O 1
ATOM 1550 N N . SER B 1 14 ? 17.906 -1.512 -3.477 1 88.25 14 SER B N 1
ATOM 1551 C CA . SER B 1 14 ? 16.891 -2.564 -3.512 1 88.25 14 SER B CA 1
ATOM 1552 C C . SER B 1 14 ? 15.664 -2.176 -2.695 1 88.25 14 SER B C 1
ATOM 1554 O O . SER B 1 14 ? 15.781 -1.488 -1.68 1 88.25 14 SER B O 1
ATOM 1556 N N . PRO B 1 15 ? 14.578 -2.59 -3.168 1 90.5 15 PRO B N 1
ATOM 1557 C CA . PRO B 1 15 ? 13.391 -2.367 -2.336 1 90.5 15 PRO B CA 1
ATOM 1558 C C . PRO B 1 15 ? 13.438 -3.154 -1.027 1 90.5 15 PRO B C 1
ATOM 1560 O O . PRO B 1 15 ? 13.703 -4.359 -1.036 1 90.5 15 PRO B O 1
ATOM 1563 N N . LEU B 1 16 ? 13.211 -2.523 0.047 1 92.06 16 LEU B N 1
ATOM 1564 C CA . LEU B 1 16 ? 13.227 -3.158 1.36 1 92.06 16 LEU B CA 1
ATOM 1565 C C . LEU B 1 16 ? 11.805 -3.373 1.872 1 92.06 16 LEU B C 1
ATOM 1567 O O . LEU B 1 16 ? 11.531 -4.359 2.559 1 92.06 16 LEU B O 1
ATOM 1571 N N . GLY B 1 17 ? 10.922 -2.43 1.613 1 95.38 17 GLY B N 1
ATOM 1572 C CA . GLY B 1 17 ? 9.562 -2.475 2.115 1 95.38 17 GLY B CA 1
ATOM 1573 C C . GLY B 1 17 ? 8.711 -1.314 1.636 1 95.38 17 GLY B C 1
ATOM 1574 O O . GLY B 1 17 ? 9.188 -0.458 0.886 1 95.38 17 GLY B O 1
ATOM 1575 N N . GLU B 1 18 ? 7.484 -1.409 2.018 1 96.88 18 GLU B N 1
ATOM 1576 C CA . GLU B 1 18 ? 6.527 -0.382 1.616 1 96.88 18 GLU B CA 1
ATOM 1577 C C . GLU B 1 18 ? 5.551 -0.065 2.746 1 96.88 18 GLU B C 1
ATOM 1579 O O . GLU B 1 18 ? 5.176 -0.951 3.518 1 96.88 18 GLU B O 1
ATOM 1584 N N . CYS B 1 19 ? 5.156 1.208 2.881 1 97.38 19 CYS B N 1
ATOM 1585 C CA . CYS B 1 19 ? 4.125 1.697 3.789 1 97.38 19 CYS B CA 1
ATOM 1586 C C . CYS B 1 19 ? 2.893 2.16 3.02 1 97.38 19 CYS B C 1
ATOM 1588 O O . CYS B 1 19 ? 3.014 2.756 1.947 1 97.38 19 CYS B O 1
ATOM 1590 N N . VAL B 1 20 ? 1.787 1.882 3.633 1 97.31 20 VAL B N 1
ATOM 1591 C CA . VAL B 1 20 ? 0.535 2.377 3.07 1 97.31 20 VAL B CA 1
ATOM 1592 C C . VAL B 1 20 ? -0.114 3.361 4.043 1 97.31 20 VAL B C 1
ATOM 1594 O O . VAL B 1 20 ? -0.23 3.078 5.238 1 97.31 20 VAL B O 1
ATOM 1597 N N . VAL B 1 21 ? -0.545 4.504 3.48 1 97.81 21 VAL B N 1
ATOM 1598 C CA . VAL B 1 21 ? -1.155 5.547 4.301 1 97.81 21 VAL B CA 1
ATOM 1599 C C . VAL B 1 21 ? -2.496 5.961 3.699 1 97.81 21 VAL B C 1
ATOM 1601 O O . VAL B 1 21 ? -2.562 6.375 2.541 1 97.81 21 VAL B O 1
ATOM 1604 N N . TYR B 1 22 ? -3.545 5.898 4.496 1 96.62 22 TYR B N 1
ATOM 1605 C CA . TYR B 1 22 ? -4.859 6.363 4.07 1 96.62 22 TYR B CA 1
ATOM 1606 C C . TYR B 1 22 ? -4.934 7.887 4.105 1 96.62 22 TYR B C 1
ATOM 1608 O O . TYR B 1 22 ? -4.445 8.516 5.043 1 96.62 22 TYR B O 1
ATOM 1616 N N . LEU B 1 23 ? -5.602 8.414 3.145 1 96.5 23 LEU B N 1
ATOM 1617 C CA . LEU B 1 23 ? -5.605 9.867 2.977 1 96.5 23 LEU B CA 1
ATOM 1618 C C . LEU B 1 23 ? -6.988 10.445 3.246 1 96.5 23 LEU B C 1
ATOM 1620 O O . LEU B 1 23 ? -7.172 11.664 3.24 1 96.5 23 LEU B O 1
ATOM 1624 N N . GLY B 1 24 ? -7.945 9.656 3.529 1 91.62 24 GLY B N 1
ATOM 1625 C CA . GLY B 1 24 ? -9.352 10.031 3.547 1 91.62 24 GLY B CA 1
ATOM 1626 C C . GLY B 1 24 ? -9.641 11.234 4.426 1 91.62 24 GLY B C 1
ATOM 1627 O O . GLY B 1 24 ? -10.461 12.078 4.078 1 91.62 24 GLY B O 1
ATOM 1628 N N . VAL B 1 25 ? -8.922 11.328 5.473 1 90.12 25 VAL B N 1
ATOM 1629 C CA . VAL B 1 25 ? -9.242 12.375 6.438 1 90.12 25 VAL B CA 1
ATOM 1630 C C . VAL B 1 25 ? -8.82 13.734 5.883 1 90.12 25 VAL B C 1
ATOM 1632 O O . VAL B 1 25 ? -9.312 14.773 6.336 1 90.12 25 VAL B O 1
ATOM 1635 N N . LEU B 1 26 ? -7.969 13.734 4.93 1 90.75 26 LEU B N 1
ATOM 1636 C CA . LEU B 1 26 ? -7.52 14.984 4.324 1 90.75 26 LEU B CA 1
ATOM 1637 C C . LEU B 1 26 ? -8.664 15.672 3.584 1 90.75 26 LEU B C 1
ATOM 1639 O O . LEU B 1 26 ? -8.641 16.891 3.385 1 90.75 26 LEU B O 1
ATOM 1643 N N . ASN B 1 27 ? -9.602 14.867 3.107 1 87.25 27 ASN B N 1
ATOM 1644 C CA . ASN B 1 27 ? -10.758 15.445 2.422 1 87.25 27 ASN B CA 1
ATOM 1645 C C . ASN B 1 27 ? -11.539 16.391 3.334 1 87.25 27 ASN B C 1
ATOM 1647 O O . ASN B 1 27 ? -12.305 17.234 2.857 1 87.25 27 ASN B O 1
ATOM 1651 N N . TYR B 1 28 ? -11.32 16.266 4.566 1 82.81 28 TYR B N 1
ATOM 1652 C CA . TYR B 1 28 ? -11.984 17.109 5.559 1 82.81 28 TYR B CA 1
ATOM 1653 C C . TYR B 1 28 ? -10.992 18.078 6.195 1 82.81 28 TYR B C 1
ATOM 1655 O O . TYR B 1 28 ? -11.297 18.688 7.219 1 82.81 28 TYR B O 1
ATOM 1663 N N . PHE B 1 29 ? -9.812 18.094 5.695 1 84 29 PHE B N 1
ATOM 1664 C CA . PHE B 1 29 ? -8.734 19 6.09 1 84 29 PHE B CA 1
ATOM 1665 C C . PHE B 1 29 ? -8.172 18.594 7.445 1 84 29 PHE B C 1
ATOM 1667 O O . PHE B 1 29 ? -7.621 19.438 8.164 1 84 29 PHE B O 1
ATOM 1674 N N . PHE B 1 30 ? -8.312 17.359 7.785 1 88.69 30 PHE B N 1
ATOM 1675 C CA . PHE B 1 30 ? -7.645 16.828 8.969 1 88.69 30 PHE B CA 1
ATOM 1676 C C . PHE B 1 30 ? -6.246 16.328 8.625 1 88.69 30 PHE B C 1
ATOM 1678 O O . PHE B 1 30 ? -5.93 16.109 7.449 1 88.69 30 PHE B O 1
ATOM 1685 N N . THR B 1 31 ? -5.516 16.25 9.664 1 93.25 31 THR B N 1
ATOM 1686 C CA . THR B 1 31 ? -4.125 15.828 9.516 1 93.25 31 THR B CA 1
ATOM 1687 C C . THR B 1 31 ? -4 14.32 9.695 1 93.25 31 THR B C 1
ATOM 1689 O O . THR B 1 31 ? -4.641 13.734 10.57 1 93.25 31 THR B O 1
ATOM 1692 N N . VAL B 1 32 ? -3.246 13.688 8.836 1 96.25 32 VAL B N 1
ATOM 1693 C CA . VAL B 1 32 ? -2.787 12.328 9.094 1 96.25 32 VAL B CA 1
ATOM 1694 C C . VAL B 1 32 ? -1.561 12.359 10.008 1 96.25 32 VAL B C 1
ATOM 1696 O O . VAL B 1 32 ? -0.588 13.062 9.719 1 96.25 32 VAL B O 1
ATOM 1699 N N . ASP B 1 33 ? -1.562 11.734 11.125 1 97.38 33 ASP B N 1
ATOM 1700 C CA . ASP B 1 33 ? -0.462 11.633 12.078 1 97.38 33 ASP B CA 1
ATOM 1701 C C . ASP B 1 33 ? -0.377 10.227 12.672 1 97.38 33 ASP B C 1
ATOM 1703 O O . ASP B 1 33 ? -1.118 9.891 13.594 1 97.38 33 ASP B O 1
ATOM 1707 N N . GLU B 1 34 ? 0.548 9.438 12.102 1 98.12 34 GLU B N 1
ATOM 1708 C CA . GLU B 1 34 ? 0.552 8.039 12.5 1 98.12 34 GLU B CA 1
ATOM 1709 C C . GLU B 1 34 ? 1.94 7.422 12.344 1 98.12 34 GLU B C 1
ATOM 1711 O O . GLU B 1 34 ? 2.852 8.062 11.812 1 98.12 34 GLU B O 1
ATOM 1716 N N . ALA B 1 35 ? 2.107 6.266 12.984 1 98.19 35 ALA B N 1
ATOM 1717 C CA . ALA B 1 35 ? 3.207 5.344 12.719 1 98.19 35 ALA B CA 1
ATOM 1718 C C . ALA B 1 35 ? 2.723 4.121 11.945 1 98.19 35 ALA B C 1
ATOM 1720 O O . ALA B 1 35 ? 2.035 3.258 12.5 1 98.19 35 ALA B O 1
ATOM 1721 N N . THR B 1 36 ? 3.039 4.086 10.703 1 98.12 36 THR B N 1
ATOM 1722 C CA . THR B 1 36 ? 2.537 3.008 9.859 1 98.12 36 THR B CA 1
ATOM 1723 C C . THR B 1 36 ? 3.596 1.925 9.68 1 98.12 36 THR B C 1
ATOM 1725 O O . THR B 1 36 ? 4.789 2.223 9.609 1 98.12 36 THR B O 1
ATOM 1728 N N . PRO B 1 37 ? 3.203 0.649 9.57 1 98.12 37 PRO B N 1
ATOM 1729 C CA . PRO B 1 37 ? 4.176 -0.437 9.422 1 98.12 37 PRO B CA 1
ATOM 1730 C C . PRO B 1 37 ? 4.84 -0.453 8.047 1 98.12 37 PRO B C 1
ATOM 1732 O O . PRO B 1 37 ? 4.207 -0.106 7.047 1 98.12 37 PRO B O 1
ATOM 1735 N N . VAL B 1 38 ? 6.086 -0.825 8.078 1 97.25 38 VAL B N 1
ATOM 1736 C CA . VAL B 1 38 ? 6.805 -1.174 6.859 1 97.25 38 VAL B CA 1
ATOM 1737 C C . VAL B 1 38 ? 6.617 -2.658 6.555 1 97.25 38 VAL B C 1
ATOM 1739 O O . VAL B 1 38 ? 7.039 -3.516 7.336 1 97.25 38 VAL B O 1
ATOM 1742 N N . VAL B 1 39 ? 6.043 -2.938 5.422 1 96.56 39 VAL B N 1
ATOM 1743 C CA . VAL B 1 39 ? 5.789 -4.324 5.039 1 96.56 39 VAL B CA 1
ATOM 1744 C C . VAL B 1 39 ? 6.852 -4.785 4.043 1 96.56 39 VAL B C 1
ATOM 1746 O O . VAL B 1 39 ? 7.074 -4.133 3.02 1 96.56 39 VAL B O 1
ATOM 1749 N N . SER B 1 40 ? 7.441 -5.941 4.316 1 94.5 40 SER B N 1
ATOM 1750 C CA . SER B 1 40 ? 8.539 -6.449 3.506 1 94.5 40 SER B CA 1
ATOM 1751 C C . SER B 1 40 ? 8.023 -7.172 2.264 1 94.5 40 SER B C 1
ATOM 1753 O O . SER B 1 40 ? 6.812 -7.289 2.068 1 94.5 40 SER B O 1
ATOM 1755 N N . ARG B 1 41 ? 8.977 -7.648 1.519 1 92.62 41 ARG B N 1
ATOM 1756 C CA . ARG B 1 41 ? 8.68 -8.305 0.249 1 92.62 41 ARG B CA 1
ATOM 1757 C C . ARG B 1 41 ? 8.023 -9.664 0.474 1 92.62 41 ARG B C 1
ATOM 1759 O O . ARG B 1 41 ? 7.469 -10.25 -0.454 1 92.62 41 ARG B O 1
ATOM 1766 N N . ILE B 1 42 ? 8.164 -10.219 1.67 1 91.69 42 ILE B N 1
ATOM 1767 C CA . ILE B 1 42 ? 7.543 -11.516 1.929 1 91.69 42 ILE B CA 1
ATOM 1768 C C . ILE B 1 42 ? 6.332 -11.328 2.842 1 91.69 42 ILE B C 1
ATOM 1770 O O . ILE B 1 42 ? 5.883 -12.289 3.48 1 91.69 42 ILE B O 1
ATOM 1774 N N . GLY B 1 43 ? 5.898 -10.078 2.986 1 93.81 43 GLY B N 1
ATOM 1775 C CA . GLY B 1 43 ? 4.641 -9.82 3.67 1 93.81 43 GLY B CA 1
ATOM 1776 C C . GLY B 1 43 ? 4.781 -9.773 5.18 1 93.81 43 GLY B C 1
ATOM 1777 O O . GLY B 1 43 ? 3.857 -10.148 5.906 1 93.81 43 GLY B O 1
ATOM 1778 N N . THR B 1 44 ? 5.895 -9.445 5.688 1 94.81 44 THR B N 1
ATOM 1779 C CA . THR B 1 44 ? 6.105 -9.297 7.125 1 94.81 44 THR B CA 1
ATOM 1780 C C . THR B 1 44 ? 6.355 -7.84 7.488 1 94.81 44 THR B C 1
ATOM 1782 O O . THR B 1 44 ? 6.91 -7.082 6.695 1 94.81 44 THR B O 1
ATOM 1785 N N . VAL B 1 45 ? 5.945 -7.531 8.695 1 96 45 VAL B N 1
ATOM 1786 C CA . VAL B 1 45 ? 6.25 -6.195 9.203 1 96 45 VAL B CA 1
ATOM 1787 C C . VAL B 1 45 ? 7.691 -6.145 9.695 1 96 45 VAL B C 1
ATOM 1789 O O . VAL B 1 45 ? 8.086 -6.938 10.555 1 96 45 VAL B O 1
ATOM 1792 N N . ILE B 1 46 ? 8.43 -5.141 9.219 1 95.31 46 ILE B N 1
ATOM 1793 C CA . ILE B 1 46 ? 9.852 -5.121 9.547 1 95.31 46 ILE B CA 1
ATOM 1794 C C . ILE B 1 46 ? 10.219 -3.777 10.172 1 95.31 46 ILE B C 1
ATOM 1796 O O . ILE B 1 46 ? 11.398 -3.494 10.406 1 95.31 46 ILE B O 1
ATOM 1800 N N . GLY B 1 47 ? 9.312 -2.904 10.391 1 96.44 47 GLY B N 1
ATOM 1801 C CA . GLY B 1 47 ? 9.531 -1.591 10.969 1 96.44 47 GLY B CA 1
ATOM 1802 C C . GLY B 1 47 ? 8.312 -0.693 10.898 1 96.44 47 GLY B C 1
ATOM 1803 O O . GLY B 1 47 ? 7.223 -1.144 10.523 1 96.44 47 GLY B O 1
ATOM 1804 N N . HIS B 1 48 ? 8.539 0.545 11.336 1 98.06 48 HIS B N 1
ATOM 1805 C CA . HIS B 1 48 ? 7.469 1.534 11.312 1 98.06 48 HIS B CA 1
ATOM 1806 C C . HIS B 1 48 ? 7.984 2.896 10.859 1 98.06 48 HIS B C 1
ATOM 1808 O O . HIS B 1 48 ? 9.086 3.301 11.234 1 98.06 48 HIS B O 1
ATOM 1814 N N . LEU B 1 49 ? 7.172 3.523 10.148 1 98.5 49 LEU B N 1
ATOM 1815 C CA . LEU B 1 49 ? 7.461 4.887 9.719 1 98.5 49 LEU B CA 1
ATOM 1816 C C . LEU B 1 49 ? 6.516 5.879 10.375 1 98.5 49 LEU B C 1
ATOM 1818 O O . LEU B 1 49 ? 5.301 5.832 10.156 1 98.5 49 LEU B O 1
ATOM 1822 N N . GLN B 1 50 ? 7.047 6.738 11.195 1 98.69 50 GLN B N 1
ATOM 1823 C CA . GLN B 1 50 ? 6.285 7.863 11.727 1 98.69 50 GLN B CA 1
ATOM 1824 C C . GLN B 1 50 ? 6.199 9 10.711 1 98.69 50 GLN B C 1
ATOM 1826 O O . GLN B 1 50 ? 7.215 9.43 10.164 1 98.69 50 GLN B O 1
ATOM 1831 N N . LEU B 1 51 ? 4.988 9.477 10.461 1 98.75 51 LEU B N 1
ATOM 1832 C CA . LEU B 1 51 ? 4.828 10.547 9.484 1 98.75 51 LEU B CA 1
ATOM 1833 C C . LEU B 1 51 ? 3.609 11.398 9.805 1 98.75 51 LEU B C 1
ATOM 1835 O O . LEU B 1 51 ? 2.77 11.008 10.617 1 98.75 51 LEU B O 1
ATOM 1839 N N . ARG B 1 52 ? 3.57 12.555 9.203 1 98.31 52 ARG B N 1
ATOM 1840 C CA . ARG B 1 52 ? 2.457 13.492 9.305 1 98.31 52 ARG B CA 1
ATOM 1841 C C . ARG B 1 52 ? 2.152 14.125 7.949 1 98.31 52 ARG B C 1
ATOM 1843 O O . ARG B 1 52 ? 3.068 14.5 7.215 1 98.31 52 ARG B O 1
ATOM 1850 N N . ILE B 1 53 ? 0.912 14.156 7.559 1 97.5 53 ILE B N 1
ATOM 1851 C CA . ILE B 1 53 ? 0.45 14.883 6.379 1 97.5 53 ILE B CA 1
ATOM 1852 C C . ILE B 1 53 ? -0.578 15.938 6.793 1 97.5 53 ILE B C 1
ATOM 1854 O O . ILE B 1 53 ? -1.639 15.602 7.324 1 97.5 53 ILE B O 1
ATOM 1858 N N . THR B 1 54 ? -0.275 17.141 6.547 1 95.44 54 THR B N 1
ATOM 1859 C CA . THR B 1 54 ? -1.119 18.234 7.008 1 95.44 54 THR B CA 1
ATOM 1860 C C . THR B 1 54 ? -1.536 19.125 5.84 1 95.44 54 THR B C 1
ATOM 1862 O O . THR B 1 54 ? -0.689 19.594 5.074 1 95.44 54 THR B O 1
ATOM 1865 N N . PRO B 1 55 ? -2.828 19.344 5.645 1 92.94 55 PRO B N 1
ATOM 1866 C CA . PRO B 1 55 ? -3.279 20.328 4.66 1 92.94 55 PRO B CA 1
ATOM 1867 C C . PRO B 1 55 ? -3.115 21.766 5.145 1 92.94 55 PRO B C 1
ATOM 1869 O O . PRO B 1 55 ? -3.32 22.062 6.328 1 92.94 55 PRO B O 1
ATOM 1872 N N . TYR B 1 56 ? -2.711 22.562 4.262 1 89.25 56 TYR B N 1
ATOM 1873 C CA . TYR B 1 56 ? -2.518 23.984 4.555 1 89.25 56 TYR B CA 1
ATOM 1874 C C . TYR B 1 56 ? -3.266 24.844 3.553 1 89.25 56 TYR B C 1
ATOM 1876 O O . TYR B 1 56 ? -3.301 24.547 2.359 1 89.25 56 TYR B O 1
ATOM 1884 N N . ASP B 1 57 ? -3.99 25.734 4.055 1 80.12 57 ASP B N 1
ATOM 1885 C CA . ASP B 1 57 ? -4.41 26.859 3.217 1 80.12 57 ASP B CA 1
ATOM 1886 C C . ASP B 1 57 ? -3.395 28 3.271 1 80.12 57 ASP B C 1
ATOM 1888 O O . ASP B 1 57 ? -3.324 28.734 4.266 1 80.12 57 ASP B O 1
ATOM 1892 N N . GLU B 1 58 ? -2.775 28.078 2.193 1 74.94 58 GLU B N 1
ATOM 1893 C CA . GLU B 1 58 ? -1.658 29.016 2.193 1 74.94 58 GLU B CA 1
ATOM 1894 C C . GLU B 1 58 ? -0.693 28.734 3.34 1 74.94 58 GLU B C 1
ATOM 1896 O O . GLU B 1 58 ? -0.117 27.641 3.416 1 74.94 58 GLU B O 1
ATOM 1901 N N . PHE B 1 59 ? -0.666 29.609 4.242 1 67.25 59 PHE B N 1
ATOM 1902 C CA . PHE B 1 59 ? 0.409 29.453 5.215 1 67.25 59 PHE B CA 1
ATOM 1903 C C . PHE B 1 59 ? -0.138 28.969 6.551 1 67.25 59 PHE B C 1
ATOM 1905 O O . PHE B 1 59 ? 0.61 28.844 7.523 1 67.25 59 PHE B O 1
ATOM 1912 N N . VAL B 1 60 ? -1.4 28.734 6.613 1 71.69 60 VAL B N 1
ATOM 1913 C CA . VAL B 1 60 ? -1.952 28.312 7.898 1 71.69 60 VAL B CA 1
ATOM 1914 C C . VAL B 1 60 ? -2.588 26.922 7.758 1 71.69 60 VAL B C 1
ATOM 1916 O O . VAL B 1 60 ? -3.283 26.656 6.777 1 71.69 60 VAL B O 1
ATOM 1919 N N . PRO B 1 61 ? -2.135 26.078 8.797 1 70.12 61 PRO B N 1
ATOM 1920 C CA . PRO B 1 61 ? -2.865 24.797 8.789 1 70.12 61 PRO B CA 1
ATOM 1921 C C . PRO B 1 61 ? -4.379 25 8.781 1 70.12 61 PRO B C 1
ATOM 1923 O O . PRO B 1 61 ? -4.887 25.953 9.375 1 70.12 61 PRO B O 1
ATOM 1926 N N . TYR B 1 62 ? -4.98 24.234 8.023 1 66.62 62 TYR B N 1
ATOM 1927 C CA . TYR B 1 62 ? -6.422 24.406 7.871 1 66.62 62 TYR B CA 1
ATOM 1928 C C . TYR B 1 62 ? -7.133 24.266 9.211 1 66.62 62 TYR B C 1
ATOM 1930 O O . TYR B 1 62 ? -6.855 23.344 9.977 1 66.62 62 TYR B O 1
ATOM 1938 N N . GLU B 1 63 ? -7.719 25.391 9.68 1 63.09 63 GLU B N 1
ATOM 1939 C CA . GLU B 1 63 ? -8.508 25.406 10.906 1 63.09 63 GLU B CA 1
ATOM 1940 C C . GLU B 1 63 ? -9.992 25.188 10.609 1 63.09 63 GLU B C 1
ATOM 1942 O O . GLU B 1 63 ? -10.516 25.719 9.625 1 63.09 63 GLU B O 1
ATOM 1947 N N . HIS B 1 64 ? -10.477 23.906 10.922 1 57.5 64 HIS B N 1
ATOM 1948 C CA . HIS B 1 64 ? -11.883 23.562 10.734 1 57.5 64 HIS B CA 1
ATOM 1949 C C . HIS B 1 64 ? -12.781 24.75 11.078 1 57.5 64 HIS B C 1
ATOM 1951 O O . HIS B 1 64 ? -12.648 25.344 12.148 1 57.5 64 HIS B O 1
ATOM 1957 N N . THR B 1 65 ? -12.945 25.516 10.164 1 56.09 65 THR B N 1
ATOM 1958 C CA . THR B 1 65 ? -13.914 26.578 10.391 1 56.09 65 THR B CA 1
ATOM 1959 C C . THR B 1 65 ? -15.266 26 10.805 1 56.09 65 THR B C 1
ATOM 1961 O O . THR B 1 65 ? -15.508 24.797 10.633 1 56.09 65 THR B O 1
ATOM 1964 N N . ASP B 1 66 ? -16.047 26.875 11.516 1 51.75 66 ASP B N 1
ATOM 1965 C CA . ASP B 1 66 ? -17.422 26.703 11.953 1 51.75 66 ASP B CA 1
ATOM 1966 C C . ASP B 1 66 ? -18.281 26.109 10.844 1 51.75 66 ASP B C 1
ATOM 1968 O O . ASP B 1 66 ? -19.391 26.594 10.57 1 51.75 66 ASP B O 1
ATOM 1972 N N . VAL B 1 67 ? -17.672 25.516 9.859 1 54.03 67 VAL B N 1
ATOM 1973 C CA . VAL B 1 67 ? -18.578 25.109 8.789 1 54.03 67 VAL B CA 1
ATOM 1974 C C . VAL B 1 67 ? -19.375 23.891 9.234 1 54.03 67 VAL B C 1
ATOM 1976 O O . VAL B 1 67 ? -18.828 22.984 9.891 1 54.03 67 VAL B O 1
ATOM 1979 N N . ASP B 1 68 ? -20.594 23.922 9.172 1 55.56 68 ASP B N 1
ATOM 1980 C CA . ASP B 1 68 ? -21.625 22.984 9.617 1 55.56 68 ASP B CA 1
ATOM 1981 C C . ASP B 1 68 ? -21.344 21.562 9.141 1 55.56 68 ASP B C 1
ATOM 1983 O O . ASP B 1 68 ? -21.641 20.594 9.836 1 55.56 68 ASP B O 1
ATOM 1987 N N . SER B 1 69 ? -20.922 21.406 7.641 1 61.75 69 SER B N 1
ATOM 1988 C CA . SER B 1 69 ? -20.734 20.031 7.172 1 61.75 69 SER B CA 1
ATOM 1989 C C . SER B 1 69 ? -19.375 19.859 6.516 1 61.75 69 SER B C 1
ATOM 1991 O O . SER B 1 69 ? -18.953 20.688 5.691 1 61.75 69 SER B O 1
ATOM 1993 N N . THR B 1 70 ? -18.453 19.047 6.965 1 60.5 70 THR B N 1
ATOM 1994 C CA . THR B 1 70 ? -17.125 18.703 6.465 1 60.5 70 THR B CA 1
ATOM 1995 C C . THR B 1 70 ? -17.141 18.547 4.949 1 60.5 70 THR B C 1
ATOM 1997 O O . THR B 1 70 ? -16.219 18.984 4.258 1 60.5 70 THR B O 1
ATOM 2000 N N . GLU B 1 71 ? -18.203 17.984 4.406 1 61.91 71 GLU B N 1
ATOM 2001 C CA . GLU B 1 71 ? -18.328 17.812 2.963 1 61.91 71 GLU B CA 1
ATOM 2002 C C . GLU B 1 71 ? -18.438 19.156 2.25 1 61.91 71 GLU B C 1
ATOM 2004 O O . GLU B 1 71 ? -17.859 19.344 1.181 1 61.91 71 GLU B O 1
ATOM 2009 N N . GLU B 1 72 ? -19.109 20.016 2.922 1 62.53 72 GLU B N 1
ATOM 2010 C CA . GLU B 1 72 ? -19.328 21.328 2.32 1 62.53 72 GLU B CA 1
ATOM 2011 C C . GLU B 1 72 ? -18.031 22.141 2.271 1 62.53 72 GLU B C 1
ATOM 2013 O O . GLU B 1 72 ? -17.859 22.969 1.388 1 62.53 72 GLU B O 1
ATOM 2018 N N . GLN B 1 73 ? -17.203 21.797 3.076 1 66.88 73 GLN B N 1
ATOM 2019 C CA . GLN B 1 73 ? -15.977 22.578 3.17 1 66.88 73 GLN B CA 1
ATOM 2020 C C . GLN B 1 73 ? -15.094 22.359 1.945 1 66.88 73 GLN B C 1
ATOM 2022 O O . GLN B 1 73 ? -14.531 23.312 1.404 1 66.88 73 GLN B O 1
ATOM 2027 N N . VAL B 1 74 ? -15.094 21.172 1.333 1 71.81 74 VAL B N 1
ATOM 2028 C CA . VAL B 1 74 ? -14.203 20.891 0.21 1 71.81 74 VAL B CA 1
ATOM 2029 C C . VAL B 1 74 ? -14.703 21.609 -1.04 1 71.81 74 VAL B C 1
ATOM 2031 O O . VAL B 1 74 ? -13.906 22.109 -1.835 1 71.81 74 VAL B O 1
ATOM 2034 N N . TYR B 1 75 ? -16 21.797 -1.073 1 73.44 75 TYR B N 1
ATOM 2035 C CA . TYR B 1 75 ? -16.578 22.438 -2.246 1 73.44 75 TYR B CA 1
ATOM 2036 C C . TYR B 1 75 ? -16.25 23.938 -2.262 1 73.44 75 TYR B C 1
ATOM 2038 O O . TYR B 1 75 ? -16.047 24.516 -3.328 1 73.44 75 TYR B O 1
ATOM 2046 N N . GLU B 1 76 ? -16.141 24.453 -1.039 1 76 76 GLU B N 1
ATOM 2047 C CA . GLU B 1 76 ? -15.797 25.875 -0.957 1 76 76 GLU B CA 1
ATOM 2048 C C . GLU B 1 76 ? -14.375 26.125 -1.446 1 76 76 GLU B C 1
ATOM 2050 O O . GLU B 1 76 ? -14.039 27.234 -1.849 1 76 76 GLU B O 1
ATOM 2055 N N . TYR B 1 77 ? -13.695 25.047 -1.489 1 79.31 77 TYR B N 1
ATOM 2056 C CA . TYR B 1 77 ? -12.289 25.188 -1.852 1 79.31 77 TYR B CA 1
ATOM 2057 C C . TYR B 1 77 ? -12.047 24.75 -3.291 1 79.31 77 TYR B C 1
ATOM 2059 O O . TYR B 1 77 ? -10.914 24.781 -3.773 1 79.31 77 TYR B O 1
ATOM 2067 N N . MET B 1 78 ? -13.039 24.453 -3.953 1 84.44 78 MET B N 1
ATOM 2068 C CA . MET B 1 78 ? -12.883 23.953 -5.309 1 84.44 78 MET B CA 1
ATOM 2069 C C . MET B 1 78 ? -12.156 24.953 -6.195 1 84.44 78 MET B C 1
ATOM 2071 O O . MET B 1 78 ? -12.438 26.156 -6.133 1 84.44 78 MET B O 1
ATOM 2075 N N . ASP B 1 79 ? -11.203 24.438 -6.914 1 88.12 79 ASP B N 1
ATOM 2076 C CA . ASP B 1 79 ? -10.414 25.188 -7.895 1 88.12 79 ASP B CA 1
ATOM 2077 C C . ASP B 1 79 ? -9.445 26.141 -7.215 1 88.12 79 ASP B C 1
ATOM 2079 O O . ASP B 1 79 ? -8.984 27.109 -7.824 1 88.12 79 ASP B O 1
ATOM 2083 N N . ARG B 1 80 ? -9.203 26.047 -6.004 1 88.25 80 ARG B N 1
ATOM 2084 C CA . ARG B 1 80 ? -8.188 26.797 -5.273 1 88.25 80 ARG B CA 1
ATOM 2085 C C . ARG B 1 80 ? -7 25.906 -4.926 1 88.25 80 ARG B C 1
ATOM 2087 O O . ARG B 1 80 ? -7.16 24.703 -4.73 1 88.25 80 ARG B O 1
ATOM 2094 N N . PRO B 1 81 ? -5.871 26.562 -4.844 1 90.62 81 PRO B N 1
ATOM 2095 C CA . PRO B 1 81 ? -4.699 25.766 -4.453 1 90.62 81 PRO B CA 1
ATOM 2096 C C . PRO B 1 81 ? -4.711 25.391 -2.975 1 90.62 81 PRO B C 1
ATOM 2098 O O . PRO B 1 81 ? -5.141 26.188 -2.131 1 90.62 81 PRO B O 1
ATOM 2101 N N . LEU B 1 82 ? -4.441 24.203 -2.725 1 90.31 82 LEU B N 1
ATOM 2102 C CA . LEU B 1 82 ? -4.258 23.672 -1.381 1 90.31 82 LEU B CA 1
ATOM 2103 C C . LEU B 1 82 ? -2.877 23.031 -1.233 1 90.31 82 LEU B C 1
ATOM 2105 O O . LEU B 1 82 ? -2.41 22.328 -2.135 1 90.31 82 LEU B O 1
ATOM 2109 N N . GLN B 1 83 ? -2.207 23.359 -0.123 1 93.12 83 GLN B N 1
ATOM 2110 C CA . GLN B 1 83 ? -0.892 22.781 0.14 1 93.12 83 GLN B CA 1
ATOM 2111 C C . GLN B 1 83 ? -0.984 21.609 1.12 1 93.12 83 GLN B C 1
ATOM 2113 O O . GLN B 1 83 ? -1.625 21.734 2.166 1 93.12 83 GLN B O 1
ATOM 2118 N N . TYR B 1 84 ? -0.397 20.547 0.729 1 95.69 84 TYR B N 1
ATOM 2119 C CA . TYR B 1 84 ? -0.201 19.422 1.645 1 95.69 84 TYR B CA 1
ATOM 2120 C C . TYR B 1 84 ? 1.262 19.312 2.057 1 95.69 84 TYR B C 1
ATOM 2122 O O . TYR B 1 84 ? 2.146 19.203 1.203 1 95.69 84 TYR B O 1
ATOM 2130 N N . ARG B 1 85 ? 1.524 19.297 3.316 1 97 85 ARG B N 1
ATOM 2131 C CA . ARG B 1 85 ? 2.875 19.078 3.822 1 97 85 ARG B CA 1
ATOM 2132 C C . ARG B 1 85 ? 3.047 17.656 4.32 1 97 85 ARG B C 1
ATOM 2134 O O . ARG B 1 85 ? 2.334 17.219 5.227 1 97 85 ARG B O 1
ATOM 2141 N N . VAL B 1 86 ? 3.932 16.938 3.705 1 98.31 86 VAL B N 1
ATOM 2142 C CA . VAL B 1 86 ? 4.262 15.578 4.105 1 98.31 86 VAL B CA 1
ATOM 2143 C C . VAL B 1 86 ? 5.543 15.578 4.941 1 98.31 86 VAL B C 1
ATOM 2145 O O . VAL B 1 86 ? 6.629 15.844 4.422 1 98.31 86 VAL B O 1
ATOM 2148 N N . GLU B 1 87 ? 5.371 15.25 6.164 1 98.62 87 GLU B N 1
ATOM 2149 C CA . GLU B 1 87 ? 6.504 15.164 7.082 1 98.62 87 GLU B CA 1
ATOM 2150 C C . GLU B 1 87 ? 6.891 13.711 7.352 1 98.62 87 GLU B C 1
ATOM 2152 O O . GLU B 1 87 ? 6.094 12.945 7.898 1 98.62 87 GLU B O 1
ATOM 2157 N N . LEU B 1 88 ? 8.031 13.281 6.926 1 98.81 88 LEU B N 1
ATOM 2158 C CA . LEU B 1 88 ? 8.625 12 7.281 1 98.81 88 LEU B CA 1
ATOM 2159 C C . LEU B 1 88 ? 9.516 12.133 8.508 1 98.81 88 LEU B C 1
ATOM 2161 O O . LEU B 1 88 ? 10.578 12.75 8.445 1 98.81 88 LEU B O 1
ATOM 2165 N N . ARG B 1 89 ? 9.133 11.516 9.562 1 98.69 89 ARG B N 1
ATOM 2166 C CA . ARG B 1 89 ? 9.664 11.938 10.859 1 98.69 89 ARG B CA 1
ATOM 2167 C C . ARG B 1 89 ? 10.68 10.93 11.391 1 98.69 89 ARG B C 1
ATOM 2169 O O . ARG B 1 89 ? 11.695 11.312 11.969 1 98.69 89 ARG B O 1
ATOM 2176 N N . ARG B 1 90 ? 10.344 9.664 11.281 1 98.19 90 ARG B N 1
ATOM 2177 C CA . ARG B 1 90 ? 11.234 8.68 11.883 1 98.19 90 ARG B CA 1
ATOM 2178 C C . ARG B 1 90 ? 10.922 7.277 11.383 1 98.19 90 ARG B C 1
ATOM 2180 O O . ARG B 1 90 ? 9.758 6.895 11.273 1 98.19 90 ARG B O 1
ATOM 2187 N N . LEU B 1 91 ? 11.906 6.609 11.016 1 97.06 91 LEU B N 1
ATOM 2188 C CA . LEU B 1 91 ? 11.828 5.164 10.859 1 97.06 91 LEU B CA 1
ATOM 2189 C C . LEU B 1 91 ? 12.305 4.449 12.117 1 97.06 91 LEU B C 1
ATOM 2191 O O . LEU B 1 91 ? 13.367 4.777 12.656 1 97.06 91 LEU B O 1
ATOM 2195 N N . SER B 1 92 ? 11.523 3.438 12.562 1 95.75 92 SER B N 1
ATOM 2196 C CA . SER B 1 92 ? 11.883 2.791 13.82 1 95.75 92 SER B CA 1
ATOM 2197 C C . SER B 1 92 ? 11.789 1.273 13.711 1 95.75 92 SER B C 1
ATOM 2199 O O . SER B 1 92 ? 11.031 0.753 12.891 1 95.75 92 SER B O 1
ATOM 2201 N N . GLN B 1 93 ? 12.617 0.591 14.516 1 93.88 93 GLN B N 1
ATOM 2202 C CA . GLN B 1 93 ? 12.586 -0.852 14.727 1 93.88 93 GLN B CA 1
ATOM 2203 C C . GLN B 1 93 ? 12.727 -1.606 13.406 1 93.88 93 GLN B C 1
ATOM 2205 O O . GLN B 1 93 ? 12.031 -2.605 13.18 1 93.88 93 GLN B O 1
ATOM 2210 N N . LEU B 1 94 ? 13.492 -1.06 12.617 1 91.62 94 LEU B N 1
ATOM 2211 C CA . LEU B 1 94 ? 13.711 -1.775 11.359 1 91.62 94 LEU B CA 1
ATOM 2212 C C . LEU B 1 94 ? 14.594 -2.996 11.578 1 91.62 94 LEU B C 1
ATOM 2214 O O . LEU B 1 94 ? 15.625 -2.912 12.258 1 91.62 94 LEU B O 1
ATOM 2218 N N . ALA B 1 95 ? 14.078 -4.23 11.219 1 79 95 ALA B N 1
ATOM 2219 C CA . ALA B 1 95 ? 14.812 -5.477 11.414 1 79 95 ALA B CA 1
ATOM 2220 C C . ALA B 1 95 ? 16.25 -5.344 10.914 1 79 95 ALA B C 1
ATOM 2222 O O . ALA B 1 95 ? 16.562 -4.445 10.133 1 79 95 ALA B O 1
ATOM 2223 N N . PRO B 1 96 ? 17.109 -6.406 11.266 1 61.06 96 PRO B N 1
ATOM 2224 C CA . PRO B 1 96 ? 18.578 -6.395 11.18 1 61.06 96 PRO B CA 1
ATOM 2225 C C . PRO B 1 96 ? 19.078 -5.871 9.844 1 61.06 96 PRO B C 1
ATOM 2227 O O . PRO B 1 96 ? 18.438 -6.078 8.812 1 61.06 96 PRO B O 1
ATOM 2230 N N . GLN B 1 97 ? 19.969 -4.93 9.938 1 62.56 97 GLN B N 1
ATOM 2231 C CA . GLN B 1 97 ? 20.531 -3.861 9.109 1 62.56 97 GLN B CA 1
ATOM 2232 C C . GLN B 1 97 ? 21.703 -4.359 8.281 1 62.56 97 GLN B C 1
ATOM 2234 O O . GLN B 1 97 ? 22.766 -4.676 8.82 1 62.56 97 GLN B O 1
ATOM 2239 N N . ARG B 1 98 ? 21.375 -4.969 7.188 1 70.44 98 ARG B N 1
ATOM 2240 C CA . ARG B 1 98 ? 22.438 -5.242 6.234 1 70.44 98 ARG B CA 1
ATOM 2241 C C . ARG B 1 98 ? 22.484 -4.168 5.152 1 70.44 98 ARG B C 1
ATOM 2243 O O . ARG B 1 98 ? 22.828 -4.457 4 1 70.44 98 ARG B O 1
ATOM 2250 N N . PHE B 1 99 ? 22.109 -3.033 5.598 1 79.88 99 PHE B N 1
ATOM 2251 C CA . PHE B 1 99 ? 22.141 -1.949 4.621 1 79.88 99 PHE B CA 1
ATOM 2252 C C . PHE B 1 99 ? 22.906 -0.751 5.168 1 79.88 99 PHE B C 1
ATOM 2254 O O . PHE B 1 99 ? 23 -0.565 6.387 1 79.88 99 PHE B O 1
ATOM 2261 N N . SER B 1 100 ? 23.578 -0.132 4.312 1 80.75 100 SER B N 1
ATOM 2262 C CA . SER B 1 100 ? 24.359 1.042 4.672 1 80.75 100 SER B CA 1
ATOM 2263 C C . SER B 1 100 ? 23.5 2.297 4.719 1 80.75 100 SER B C 1
ATOM 2265 O O . SER B 1 100 ? 23.625 3.117 5.629 1 80.75 100 SER B O 1
ATOM 2267 N N . HIS B 1 101 ? 22.672 2.418 3.744 1 92.12 101 HIS B N 1
ATOM 2268 C CA . HIS B 1 101 ? 21.812 3.596 3.609 1 92.12 101 HIS B CA 1
ATOM 2269 C C . HIS B 1 101 ? 20.406 3.213 3.172 1 92.12 101 HIS B C 1
ATOM 2271 O O . HIS B 1 101 ? 20.203 2.17 2.543 1 92.12 101 HIS B O 1
ATOM 2277 N N . LEU B 1 102 ? 19.578 4.121 3.617 1 95.19 102 LEU B N 1
ATOM 2278 C CA . LEU B 1 102 ? 18.188 3.979 3.201 1 95.19 102 LEU B CA 1
ATOM 2279 C C . LEU B 1 102 ? 17.688 5.25 2.525 1 95.19 102 LEU B C 1
ATOM 2281 O O . LEU B 1 102 ? 18.297 6.312 2.66 1 95.19 102 LEU B O 1
ATOM 2285 N N . SER B 1 103 ? 16.656 5.137 1.818 1 97.06 103 SER B N 1
ATOM 2286 C CA . SER B 1 103 ? 15.883 6.27 1.323 1 97.06 103 SER B CA 1
ATOM 2287 C C . SER B 1 103 ? 14.398 5.926 1.227 1 97.06 103 SER B C 1
ATOM 2289 O O . SER B 1 103 ? 14.031 4.75 1.217 1 97.06 103 SER B O 1
ATOM 2291 N N . LEU B 1 104 ? 13.641 6.953 1.245 1 98.06 104 LEU B N 1
ATOM 2292 C CA . LEU B 1 104 ? 12.211 6.812 1.021 1 98.06 104 LEU B CA 1
ATOM 2293 C C . LEU B 1 104 ? 11.797 7.473 -0.292 1 98.06 104 LEU B C 1
ATOM 2295 O O . LEU B 1 104 ? 12.406 8.461 -0.715 1 98.06 104 LEU B O 1
ATOM 2299 N N . ARG B 1 105 ? 10.703 6.918 -0.857 1 97.62 105 ARG B N 1
ATOM 2300 C CA . ARG B 1 105 ? 10.18 7.457 -2.107 1 97.62 105 ARG B CA 1
ATOM 2301 C C . ARG B 1 105 ? 8.664 7.316 -2.17 1 97.62 105 ARG B C 1
ATOM 2303 O O . ARG B 1 105 ? 8.109 6.289 -1.776 1 97.62 105 ARG B O 1
ATOM 2310 N N . TYR B 1 106 ? 7.996 8.367 -2.684 1 97.94 106 TYR B N 1
ATOM 2311 C CA . TYR B 1 106 ? 6.555 8.312 -2.904 1 97.94 106 TYR B CA 1
ATOM 2312 C C . TYR B 1 106 ? 6.133 9.297 -3.994 1 97.94 106 TYR B C 1
ATOM 2314 O O . TYR B 1 106 ? 6.914 10.164 -4.395 1 97.94 106 TYR B O 1
ATOM 2322 N N . THR B 1 107 ? 4.91 9.07 -4.512 1 96.81 107 THR B N 1
ATOM 2323 C CA . THR B 1 107 ? 4.293 10.008 -5.449 1 96.81 107 THR B CA 1
ATOM 2324 C C . THR B 1 107 ? 2.961 10.516 -4.91 1 96.81 107 THR B C 1
ATOM 2326 O O . THR B 1 107 ? 2.049 9.727 -4.641 1 96.81 107 THR B O 1
ATOM 2329 N N . PHE B 1 108 ? 2.873 11.789 -4.719 1 98.06 108 PHE B N 1
ATOM 2330 C CA . PHE B 1 108 ? 1.643 12.406 -4.238 1 98.06 108 PHE B CA 1
ATOM 2331 C C . PHE B 1 108 ? 0.779 12.867 -5.406 1 98.06 108 PHE B C 1
ATOM 2333 O O . PHE B 1 108 ? 1.229 13.648 -6.246 1 98.06 108 PHE B O 1
ATOM 2340 N N . PHE B 1 109 ? -0.405 12.266 -5.48 1 96.12 109 PHE B N 1
ATOM 2341 C CA . PHE B 1 109 ? -1.397 12.664 -6.473 1 96.12 109 PHE B CA 1
ATOM 2342 C C . PHE B 1 109 ? -0.832 12.555 -7.883 1 96.12 109 PHE B C 1
ATOM 2344 O O . PHE B 1 109 ? -0.301 11.508 -8.266 1 96.12 109 PHE B O 1
ATOM 2351 N N . ARG B 1 110 ? -0.862 13.367 -8.672 1 94 110 ARG B N 1
ATOM 2352 C CA . ARG B 1 110 ? -0.397 13.312 -10.055 1 94 110 ARG B CA 1
ATOM 2353 C C . ARG B 1 110 ? 0.937 14.039 -10.211 1 94 110 ARG B C 1
ATOM 2355 O O . ARG B 1 110 ? 1.301 14.453 -11.312 1 94 110 ARG B O 1
ATOM 2362 N N . GLU B 1 111 ? 1.618 14.094 -9.086 1 94.81 111 GLU B N 1
ATOM 2363 C CA . GLU B 1 111 ? 2.928 14.734 -9.133 1 94.81 111 GLU B CA 1
ATOM 2364 C C . GLU B 1 111 ? 4.02 13.734 -9.5 1 94.81 111 GLU B C 1
ATOM 2366 O O . GLU B 1 111 ? 3.762 12.531 -9.594 1 94.81 111 GLU B O 1
ATOM 2371 N N . THR B 1 112 ? 5.145 14.297 -9.711 1 91.19 112 THR B N 1
ATOM 2372 C CA . THR B 1 112 ? 6.309 13.445 -9.906 1 91.19 112 THR B CA 1
ATOM 2373 C C . THR B 1 112 ? 6.762 12.836 -8.586 1 91.19 112 THR B C 1
ATOM 2375 O O . THR B 1 112 ? 6.426 13.344 -7.512 1 91.19 112 THR B O 1
ATOM 2378 N N . SER B 1 113 ? 7.5 11.758 -8.695 1 95.81 113 SER B N 1
ATOM 2379 C CA . SER B 1 113 ? 7.969 11.031 -7.516 1 95.81 113 SER B CA 1
ATOM 2380 C C . SER B 1 113 ? 8.859 11.906 -6.641 1 95.81 113 SER B C 1
ATOM 2382 O O . SER B 1 113 ? 9.68 12.672 -7.156 1 95.81 113 SER B O 1
ATOM 2384 N N . THR B 1 114 ? 8.68 11.852 -5.355 1 97.56 114 THR B N 1
ATOM 2385 C CA . THR B 1 114 ? 9.508 12.484 -4.336 1 97.56 114 THR B CA 1
ATOM 2386 C C . THR B 1 114 ? 10.453 11.469 -3.697 1 97.56 114 THR B C 1
ATOM 2388 O O . THR B 1 114 ? 10.031 10.367 -3.334 1 97.56 114 THR B O 1
ATOM 2391 N N . GLN B 1 115 ? 11.672 11.844 -3.562 1 97.62 115 GLN B N 1
ATOM 2392 C CA . GLN B 1 115 ? 12.688 10.992 -2.949 1 97.62 115 GLN B CA 1
ATOM 2393 C C . GLN B 1 115 ? 13.43 11.727 -1.841 1 97.62 115 GLN B C 1
ATOM 2395 O O . GLN B 1 115 ? 13.797 12.898 -2 1 97.62 115 GLN B O 1
ATOM 2400 N N . THR B 1 116 ? 13.641 11.031 -0.804 1 98.5 116 THR B N 1
ATOM 2401 C CA . THR B 1 116 ? 14.438 11.617 0.269 1 98.5 116 THR B CA 1
ATOM 2402 C C . THR B 1 116 ? 15.93 11.477 -0.025 1 98.5 116 THR B C 1
ATOM 2404 O O . THR B 1 116 ? 16.328 10.625 -0.818 1 98.5 116 THR B O 1
ATOM 2407 N N . PRO B 1 117 ? 16.75 12.383 0.688 1 97.44 117 PRO B N 1
ATOM 2408 C CA . PRO B 1 117 ? 18.156 12.016 0.756 1 97.44 117 PRO B CA 1
ATOM 2409 C C . PRO B 1 117 ? 18.391 10.68 1.451 1 97.44 117 PRO B C 1
ATOM 2411 O O . PRO B 1 117 ? 17.5 10.164 2.127 1 97.44 117 PRO B O 1
ATOM 2414 N N . ARG B 1 118 ? 19.594 10.156 1.159 1 95.75 118 ARG B N 1
ATOM 2415 C CA . ARG B 1 118 ? 19.953 8.93 1.862 1 95.75 118 ARG B CA 1
ATOM 2416 C C . ARG B 1 118 ? 20.188 9.195 3.346 1 95.75 118 ARG B C 1
ATOM 2418 O O . ARG B 1 118 ? 20.688 10.258 3.721 1 95.75 118 ARG B O 1
ATOM 2425 N N . PHE B 1 119 ? 19.812 8.25 4.16 1 95.19 119 PHE B N 1
ATOM 2426 C CA . PHE B 1 119 ? 20.047 8.352 5.594 1 95.19 119 PHE B CA 1
ATOM 2427 C C . PHE B 1 119 ? 20.406 6.996 6.184 1 95.19 119 PHE B C 1
ATOM 2429 O O . PHE B 1 119 ? 20.344 5.977 5.492 1 95.19 119 PHE B O 1
ATOM 2436 N N . GLN B 1 120 ? 20.797 6.992 7.414 1 93.19 120 GLN B N 1
ATOM 2437 C CA . GLN B 1 120 ? 21.219 5.766 8.086 1 93.19 120 GLN B CA 1
ATOM 2438 C C . GLN B 1 120 ? 20.312 5.457 9.281 1 93.19 120 GLN B C 1
ATOM 2440 O O . GLN B 1 120 ? 19.562 6.316 9.742 1 93.19 120 GLN B O 1
ATOM 2445 N N . VAL B 1 121 ? 20.391 4.266 9.672 1 92.56 121 VAL B N 1
ATOM 2446 C CA . VAL B 1 121 ? 19.75 3.836 10.898 1 92.56 121 VAL B CA 1
ATOM 2447 C C . VAL B 1 121 ? 20.781 3.277 11.867 1 92.56 121 VAL B C 1
ATOM 2449 O O . VAL B 1 121 ? 21.859 2.838 11.445 1 92.56 121 VAL B O 1
ATOM 2452 N N . ASP B 1 122 ? 20.469 3.289 13.109 1 90.75 122 ASP B N 1
ATOM 2453 C CA . ASP B 1 122 ? 21.391 2.752 14.094 1 90.75 122 ASP B CA 1
ATOM 2454 C C . ASP B 1 122 ? 21.234 1.239 14.234 1 90.75 122 ASP B C 1
ATOM 2456 O O . ASP B 1 122 ? 20.562 0.604 13.414 1 90.75 122 ASP B O 1
ATOM 2460 N N . ALA B 1 123 ? 21.844 0.649 15.195 1 86.19 123 ALA B N 1
ATOM 2461 C CA . ALA B 1 123 ? 21.891 -0.8 15.375 1 86.19 123 ALA B CA 1
ATOM 2462 C C . ALA B 1 123 ? 20.5 -1.349 15.695 1 86.19 123 ALA B C 1
ATOM 2464 O O . ALA B 1 123 ? 20.219 -2.527 15.461 1 86.19 123 ALA B O 1
ATOM 2465 N N . ASN B 1 124 ? 19.656 -0.518 16.234 1 88.75 124 ASN B N 1
ATOM 2466 C CA . ASN B 1 124 ? 18.297 -0.934 16.578 1 88.75 124 ASN B CA 1
ATOM 2467 C C . ASN B 1 124 ? 17.344 -0.715 15.398 1 88.75 124 ASN B C 1
ATOM 2469 O O . ASN B 1 124 ? 16.141 -0.97 15.523 1 88.75 124 ASN B O 1
ATOM 2473 N N . GLY B 1 125 ? 17.859 -0.23 14.312 1 92.31 125 GLY B N 1
ATOM 2474 C CA . GLY B 1 125 ? 17.047 0.035 13.148 1 92.31 125 GLY B CA 1
ATOM 2475 C C . GLY B 1 125 ? 16.328 1.37 13.211 1 92.31 125 GLY B C 1
ATOM 2476 O O . GLY B 1 125 ? 15.344 1.59 12.5 1 92.31 125 GLY B O 1
ATOM 2477 N N . ASP B 1 126 ? 16.766 2.227 14.086 1 94.44 126 ASP B N 1
ATOM 2478 C CA . ASP B 1 126 ? 16.125 3.523 14.273 1 94.44 126 ASP B CA 1
ATOM 2479 C C . ASP B 1 126 ? 16.875 4.621 13.508 1 94.44 126 ASP B C 1
ATOM 2481 O O . ASP B 1 126 ? 18.094 4.711 13.586 1 94.44 126 ASP B O 1
ATOM 2485 N N . SER B 1 127 ? 16.141 5.465 12.852 1 94.75 127 SER B N 1
ATOM 2486 C CA . SER B 1 127 ? 16.75 6.52 12.047 1 94.75 127 SER B CA 1
ATOM 2487 C C . SER B 1 127 ? 17.031 7.762 12.891 1 94.75 127 SER B C 1
ATOM 2489 O O . SER B 1 127 ? 17.766 8.648 12.461 1 94.75 127 SER B O 1
ATOM 2491 N N . GLY B 1 128 ? 16.453 7.859 14.094 1 95.81 128 GLY B N 1
ATOM 2492 C CA . GLY B 1 128 ? 16.359 9.172 14.711 1 95.81 128 GLY B CA 1
ATOM 2493 C C . GLY B 1 128 ? 15.469 10.125 13.945 1 95.81 128 GLY B C 1
ATOM 2494 O O . GLY B 1 128 ? 14.82 9.734 12.977 1 95.81 128 GLY B O 1
ATOM 2495 N N . PRO B 1 129 ? 15.32 11.359 14.453 1 97.31 129 P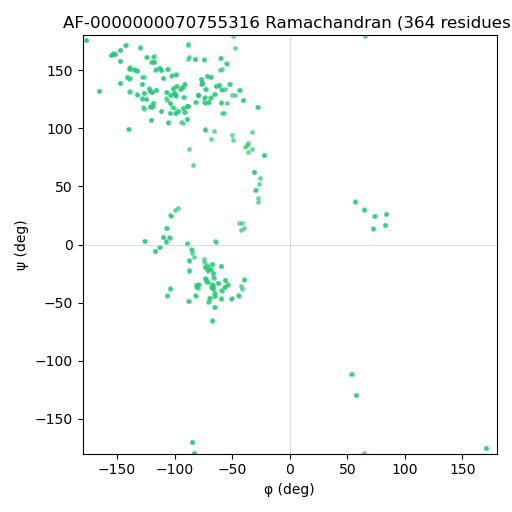RO B N 1
ATOM 2496 C CA . PRO B 1 129 ? 14.508 12.328 13.711 1 97.31 129 PRO B CA 1
ATOM 2497 C C . PRO B 1 129 ? 15.039 12.594 12.305 1 97.31 129 PRO B C 1
ATOM 2499 O O . PRO B 1 129 ? 16.219 12.938 12.141 1 97.31 129 PRO B O 1
ATOM 2502 N N . LEU B 1 130 ? 14.219 12.375 11.328 1 97.25 130 LEU B N 1
ATOM 2503 C CA . LEU B 1 130 ? 14.633 12.625 9.953 1 97.25 130 LEU B CA 1
ATOM 2504 C C . LEU B 1 130 ? 14.516 14.102 9.609 1 97.25 130 LEU B C 1
ATOM 2506 O O . LEU B 1 130 ? 15.281 14.625 8.805 1 97.25 130 LEU B O 1
ATOM 2510 N N . GLY B 1 131 ? 13.445 14.781 10.148 1 96 131 GLY B N 1
ATOM 2511 C CA . GLY B 1 131 ? 13.234 16.203 9.906 1 96 131 GLY B CA 1
ATOM 2512 C C . GLY B 1 131 ? 12.961 16.516 8.445 1 96 131 GLY B C 1
ATOM 2513 O O . GLY B 1 131 ? 13.406 17.547 7.934 1 96 131 GLY B O 1
ATOM 2514 N N . LEU B 1 132 ? 12.359 15.609 7.723 1 98.25 132 LEU B N 1
ATOM 2515 C CA . LEU B 1 132 ? 12.109 15.797 6.297 1 98.25 132 LEU B CA 1
ATOM 2516 C C . LEU B 1 132 ? 10.672 16.234 6.055 1 98.25 132 LEU B C 1
ATOM 2518 O O . LEU B 1 132 ? 9.727 15.648 6.594 1 98.25 132 LEU B O 1
ATOM 2522 N N . GLU B 1 133 ? 10.516 17.359 5.281 1 97.88 133 GLU B N 1
ATOM 2523 C CA . GLU B 1 133 ? 9.203 17.891 4.922 1 97.88 133 GLU B CA 1
ATOM 2524 C C . GLU B 1 133 ? 9.133 18.219 3.43 1 97.88 133 GLU B C 1
ATOM 2526 O O . GLU B 1 133 ? 10.008 18.875 2.887 1 97.88 133 GLU B O 1
ATOM 2531 N N . PHE B 1 134 ? 8.141 17.734 2.816 1 98.19 134 PHE B N 1
ATOM 2532 C CA . PHE B 1 134 ? 7.902 18.016 1.404 1 98.19 134 PHE B CA 1
ATOM 2533 C C . PHE B 1 134 ? 6.551 18.672 1.203 1 98.19 134 PHE B C 1
ATOM 2535 O O . PHE B 1 134 ? 5.539 18.219 1.731 1 98.19 134 PHE B O 1
ATOM 2542 N N . ARG B 1 135 ? 6.508 19.719 0.457 1 95.88 135 ARG B N 1
ATOM 2543 C CA . ARG B 1 135 ? 5.289 20.484 0.22 1 95.88 135 ARG B CA 1
ATOM 2544 C C . ARG B 1 135 ? 4.715 20.188 -1.159 1 95.88 135 ARG B C 1
ATOM 2546 O O . ARG B 1 135 ? 5.43 20.219 -2.16 1 95.88 135 ARG B O 1
ATOM 2553 N N . HIS B 1 136 ? 3.475 19.875 -1.197 1 96.56 136 HIS B N 1
ATOM 2554 C CA . HIS B 1 136 ? 2.758 19.594 -2.439 1 96.56 136 HIS B CA 1
ATOM 2555 C C . HIS B 1 136 ? 1.59 20.562 -2.621 1 96.56 136 HIS B C 1
ATOM 2557 O O . HIS B 1 136 ? 0.582 20.469 -1.917 1 96.56 136 HIS B O 1
ATOM 2563 N N . VAL B 1 137 ? 1.674 21.484 -3.502 1 94.19 137 VAL B N 1
ATOM 2564 C CA . VAL B 1 137 ? 0.607 22.453 -3.781 1 94.19 137 VAL B CA 1
ATOM 2565 C C . VAL B 1 137 ? -0.203 21.984 -4.988 1 94.19 137 VAL B C 1
ATOM 2567 O O . VAL B 1 137 ? 0.334 21.844 -6.09 1 94.19 137 VAL B O 1
ATOM 2570 N N . VAL B 1 138 ? -1.438 21.688 -4.715 1 94 138 VAL B N 1
ATOM 2571 C CA . VAL B 1 138 ? -2.303 21.156 -5.766 1 94 138 VAL B CA 1
ATOM 2572 C C . VAL B 1 138 ? -3.637 21.906 -5.754 1 94 138 VAL B C 1
ATOM 2574 O O . VAL B 1 138 ? -4.133 22.281 -4.691 1 94 138 VAL B O 1
ATOM 2577 N N . ASP B 1 139 ? -4.25 22.016 -6.863 1 92.19 139 ASP B N 1
ATOM 2578 C CA . ASP B 1 139 ? -5.586 22.594 -6.93 1 92.19 139 ASP B CA 1
ATOM 2579 C C . ASP B 1 139 ? -6.645 21.594 -6.453 1 92.19 139 ASP B C 1
ATOM 2581 O O . ASP B 1 139 ? -6.609 20.422 -6.828 1 92.19 139 ASP B O 1
ATOM 2585 N N . VAL B 1 140 ? -7.523 22.141 -5.723 1 91.12 140 VAL B N 1
ATOM 2586 C CA . VAL B 1 140 ? -8.641 21.297 -5.328 1 91.12 140 VAL B CA 1
ATOM 2587 C C . VAL B 1 140 ? -9.539 21.031 -6.535 1 91.12 140 VAL B C 1
ATOM 2589 O O . VAL B 1 140 ? -9.992 21.969 -7.203 1 91.12 140 VAL B O 1
ATOM 2592 N N . SER B 1 141 ? -9.75 19.828 -6.859 1 93.06 141 SER B N 1
ATOM 2593 C CA . SER B 1 141 ? -10.547 19.375 -7.992 1 93.06 141 SER B CA 1
ATOM 2594 C C . SER B 1 141 ? -11.25 18.062 -7.676 1 93.06 141 SER B C 1
ATOM 2596 O O . SER B 1 141 ? -10.945 17.406 -6.676 1 93.06 141 SER B O 1
ATOM 2598 N N . ASP B 1 142 ? -12.172 17.75 -8.562 1 93.5 142 ASP B N 1
ATOM 2599 C CA . ASP B 1 142 ? -12.82 16.453 -8.422 1 93.5 142 ASP B CA 1
ATOM 2600 C C . ASP B 1 142 ? -11.789 15.32 -8.438 1 93.5 142 ASP B C 1
ATOM 2602 O O . ASP B 1 142 ? -11.945 14.32 -7.734 1 93.5 142 ASP B O 1
ATOM 2606 N N . ALA B 1 143 ? -10.797 15.508 -9.234 1 95.31 143 ALA B N 1
ATOM 2607 C CA . ALA B 1 143 ? -9.758 14.484 -9.344 1 95.31 143 ALA B CA 1
ATOM 2608 C C . ALA B 1 143 ? -9 14.336 -8.031 1 95.31 143 ALA B C 1
ATOM 2610 O O . ALA B 1 143 ? -8.648 13.227 -7.629 1 95.31 143 ALA B O 1
ATOM 2611 N N . LEU B 1 144 ? -8.695 15.461 -7.391 1 94.44 144 LEU B N 1
ATOM 2612 C CA . LEU B 1 144 ? -8.008 15.398 -6.105 1 94.44 144 LEU B CA 1
ATOM 2613 C C . LEU B 1 144 ? -8.891 14.742 -5.051 1 94.44 144 LEU B C 1
ATOM 2615 O O . LEU B 1 144 ? -8.414 13.922 -4.258 1 94.44 144 LEU B O 1
ATOM 2619 N N . VAL B 1 145 ? -10.148 15.133 -5.02 1 92 145 VAL B N 1
ATOM 2620 C CA . VAL B 1 145 ? -11.086 14.586 -4.051 1 92 145 VAL B CA 1
ATOM 2621 C C . VAL B 1 145 ? -11.188 13.07 -4.227 1 92 145 VAL B C 1
ATOM 2623 O O . VAL B 1 145 ? -11.141 12.32 -3.248 1 92 145 VAL B O 1
ATOM 2626 N N . LYS B 1 146 ? -11.328 12.617 -5.422 1 93.06 146 LYS B N 1
ATOM 2627 C CA . LYS B 1 146 ? -11.375 11.188 -5.703 1 93.06 146 LYS B CA 1
ATOM 2628 C C . LYS B 1 146 ? -10.102 10.492 -5.234 1 93.06 146 LYS B C 1
ATOM 2630 O O . LYS B 1 146 ? -10.156 9.383 -4.691 1 93.06 146 LYS B O 1
ATOM 2635 N N . TYR B 1 147 ? -9.031 11.125 -5.43 1 94.19 147 TYR B N 1
ATOM 2636 C CA . TYR B 1 147 ? -7.746 10.57 -5.023 1 94.19 147 TYR B CA 1
ATOM 2637 C C . TYR B 1 147 ? -7.668 10.43 -3.508 1 94.19 147 TYR B C 1
ATOM 2639 O O . TYR B 1 147 ? -7.344 9.359 -2.996 1 94.19 147 TYR B O 1
ATOM 2647 N N . VAL B 1 148 ? -7.906 11.445 -2.799 1 93.94 148 VAL B N 1
ATOM 2648 C CA . VAL B 1 148 ? -7.742 11.445 -1.35 1 93.94 148 VAL B CA 1
ATOM 2649 C C . VAL B 1 148 ? -8.766 10.508 -0.715 1 93.94 148 VAL B C 1
ATOM 2651 O O . VAL B 1 148 ? -8.477 9.836 0.28 1 93.94 148 VAL B O 1
ATOM 2654 N N . THR B 1 149 ? -9.977 10.406 -1.281 1 90.06 149 THR B N 1
ATOM 2655 C CA . THR B 1 149 ? -11.039 9.609 -0.677 1 90.06 149 THR B CA 1
ATOM 2656 C C . THR B 1 149 ? -10.961 8.156 -1.132 1 90.06 149 THR B C 1
ATOM 2658 O O . THR B 1 149 ? -11.461 7.258 -0.45 1 90.06 149 THR B O 1
ATOM 2661 N N . GLY B 1 150 ? -10.336 7.926 -2.236 1 89.06 150 GLY B N 1
ATOM 2662 C CA . GLY B 1 150 ? -10.43 6.602 -2.83 1 89.06 150 GLY B CA 1
ATOM 2663 C C . GLY B 1 150 ? -9.094 5.891 -2.914 1 89.06 150 GLY B C 1
ATOM 2664 O O . GLY B 1 150 ? -9.031 4.719 -3.283 1 89.06 150 GLY B O 1
ATOM 2665 N N . SER B 1 151 ? -7.984 6.559 -2.566 1 90.75 151 SER B N 1
ATOM 2666 C CA . SER B 1 151 ? -6.66 5.965 -2.727 1 90.75 151 SER B CA 1
ATOM 2667 C C . SER B 1 151 ? -5.844 6.078 -1.443 1 90.75 151 SER B C 1
ATOM 2669 O O . SER B 1 151 ? -6.34 6.57 -0.428 1 90.75 151 SER B O 1
ATOM 2671 N N . THR B 1 152 ? -4.734 5.371 -1.455 1 96.06 152 THR B N 1
ATOM 2672 C CA . THR B 1 152 ? -3.742 5.48 -0.393 1 96.06 152 THR B CA 1
ATOM 2673 C C . THR B 1 152 ? -2.412 5.988 -0.946 1 96.06 152 THR B C 1
ATOM 2675 O O . THR B 1 152 ? -2.188 5.961 -2.158 1 96.06 152 THR B O 1
ATOM 2678 N N . LEU B 1 153 ? -1.653 6.562 -0.037 1 97.5 153 LEU B N 1
ATOM 2679 C CA . LEU B 1 153 ? -0.278 6.91 -0.379 1 97.5 153 LEU B CA 1
ATOM 2680 C C . LEU B 1 153 ? 0.664 5.746 -0.085 1 97.5 153 LEU B C 1
ATOM 2682 O O . LEU B 1 153 ? 0.747 5.281 1.054 1 97.5 153 LEU B O 1
ATOM 2686 N N . SER B 1 154 ? 1.317 5.25 -1.1 1 96.75 154 SER B N 1
ATOM 2687 C CA . SER B 1 154 ? 2.346 4.227 -0.955 1 96.75 154 SER B CA 1
ATOM 2688 C C . SER B 1 154 ? 3.73 4.848 -0.812 1 96.75 154 SER B C 1
ATOM 2690 O O . SER B 1 154 ? 4.133 5.672 -1.634 1 96.75 154 SER B O 1
ATOM 2692 N N . ILE B 1 155 ? 4.457 4.461 0.238 1 98.12 155 ILE B N 1
ATOM 2693 C CA . ILE B 1 155 ? 5.809 4.961 0.456 1 98.12 155 ILE B CA 1
ATOM 2694 C C . ILE B 1 155 ? 6.797 3.799 0.432 1 98.12 155 ILE B C 1
ATOM 2696 O O . ILE B 1 155 ? 6.734 2.902 1.276 1 98.12 155 ILE B O 1
ATOM 2700 N N . GLU B 1 156 ? 7.715 3.877 -0.439 1 97.25 156 GLU B N 1
ATOM 2701 C CA . GLU B 1 156 ? 8.711 2.822 -0.602 1 97.25 156 GLU B CA 1
ATOM 2702 C C . GLU B 1 156 ? 9.938 3.086 0.262 1 97.25 156 GLU B C 1
ATOM 2704 O O . GLU B 1 156 ? 10.422 4.219 0.341 1 97.25 156 GLU B O 1
ATOM 2709 N N . VAL B 1 157 ? 10.391 2.043 0.848 1 96.44 157 VAL B N 1
ATOM 2710 C CA . VAL B 1 157 ? 11.68 2.062 1.531 1 96.44 157 VAL B CA 1
ATOM 2711 C C . VAL B 1 157 ? 12.727 1.34 0.684 1 96.44 157 VAL B C 1
ATOM 2713 O O . VAL B 1 157 ? 12.578 0.152 0.386 1 96.44 157 VAL B O 1
ATOM 2716 N N . ARG B 1 158 ? 13.734 2.035 0.367 1 94.31 158 ARG B N 1
ATOM 2717 C CA . ARG B 1 158 ? 14.812 1.482 -0.439 1 94.31 158 ARG B CA 1
ATOM 2718 C C . ARG B 1 158 ? 16.125 1.452 0.348 1 94.31 158 ARG B C 1
ATOM 2720 O O . ARG B 1 158 ? 16.359 2.301 1.211 1 94.31 158 ARG B O 1
ATOM 2727 N N . ALA B 1 159 ? 16.938 0.461 -0.022 1 92.81 159 ALA B N 1
ATOM 2728 C CA . ALA B 1 159 ? 18.172 0.271 0.748 1 92.81 159 ALA B CA 1
ATOM 2729 C C . ALA B 1 159 ? 19.344 -0.045 -0.169 1 92.81 159 ALA B C 1
ATOM 2731 O O . ALA B 1 159 ? 19.172 -0.613 -1.248 1 92.81 159 ALA B O 1
ATOM 2732 N N . TRP B 1 160 ? 20.531 0.365 0.317 1 89.75 160 TRP B N 1
ATOM 2733 C CA . TRP B 1 160 ? 21.797 0.002 -0.306 1 89.75 160 TRP B CA 1
ATOM 2734 C C . TRP B 1 160 ? 22.547 -1.031 0.535 1 89.75 160 TRP B C 1
ATOM 2736 O O . TRP B 1 160 ? 22.625 -0.902 1.759 1 89.75 160 TRP B O 1
ATOM 2746 N N . ALA B 1 161 ? 22.984 -2.045 -0.123 1 80.44 161 ALA B N 1
ATOM 2747 C CA . ALA B 1 161 ? 23.734 -3.08 0.584 1 80.44 161 ALA B CA 1
ATOM 2748 C C . ALA B 1 161 ? 25.047 -2.527 1.139 1 80.44 161 ALA B C 1
ATOM 2750 O O . ALA B 1 161 ? 25.641 -1.626 0.547 1 80.44 161 ALA B O 1
ATOM 2751 N N . SER B 1 162 ? 25.344 -2.912 2.402 1 74.44 162 SER B N 1
ATOM 2752 C CA . SER B 1 162 ? 26.641 -2.537 2.975 1 74.44 162 SER B CA 1
ATOM 2753 C C . SER B 1 162 ? 27.781 -3.275 2.287 1 74.44 162 SER B C 1
ATOM 2755 O O . SER B 1 162 ? 27.625 -4.414 1.85 1 74.44 162 SER B O 1
ATOM 2757 N N . ASP B 1 163 ? 28.781 -2.574 1.795 1 57.88 163 ASP B N 1
ATOM 2758 C CA . ASP B 1 163 ? 30 -3.193 1.253 1 57.88 163 ASP B CA 1
ATOM 2759 C C . ASP B 1 163 ? 30.484 -4.316 2.16 1 57.88 163 ASP B C 1
ATOM 2761 O O . ASP B 1 163 ? 31.125 -5.266 1.691 1 57.88 163 ASP B O 1
ATOM 2765 N N . HIS B 1 164 ? 30.484 -4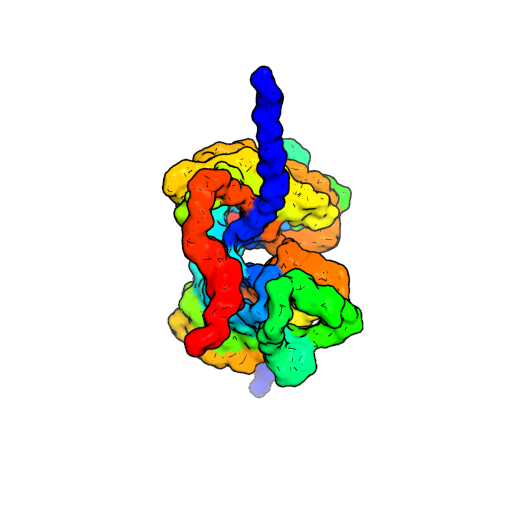.043 3.455 1 49.88 164 HIS B N 1
ATOM 2766 C CA . HIS B 1 164 ? 31.141 -4.98 4.348 1 49.88 164 HIS B CA 1
ATOM 2767 C C . HIS B 1 164 ? 30.312 -6.242 4.547 1 49.88 164 HIS B C 1
ATOM 2769 O O . HIS B 1 164 ? 30.672 -7.113 5.344 1 49.88 164 HIS B O 1
ATOM 2775 N N . LEU B 1 165 ? 29.188 -6.195 4.215 1 45.81 165 LEU B N 1
ATOM 2776 C CA . LEU B 1 165 ? 28.453 -7.406 4.57 1 45.81 165 LEU B CA 1
ATOM 2777 C C . LEU B 1 165 ? 28.844 -8.562 3.658 1 45.81 165 LEU B C 1
ATOM 2779 O O . LEU B 1 165 ? 28.891 -8.406 2.436 1 45.81 165 LEU B O 1
ATOM 2783 N N . VAL B 1 166 ? 29.734 -9.438 4.125 1 38 166 VAL B N 1
ATOM 2784 C CA . VAL B 1 166 ? 29.844 -10.82 3.65 1 38 166 VAL B CA 1
ATOM 2785 C C . VAL B 1 166 ? 28.5 -11.297 3.137 1 38 166 VAL B C 1
ATOM 2787 O O . VAL B 1 166 ? 27.453 -11 3.736 1 38 166 VAL B O 1
ATOM 2790 N N . PRO B 1 167 ? 28.344 -11.648 1.917 1 38 167 PRO B N 1
ATOM 2791 C CA . PRO B 1 167 ? 27.125 -12.266 1.377 1 38 167 PRO B CA 1
ATOM 2792 C C . PRO B 1 167 ? 26.375 -13.094 2.414 1 38 167 PRO B C 1
ATOM 2794 O O . PRO B 1 167 ? 26.875 -14.141 2.852 1 38 167 PRO B O 1
ATOM 2797 N N . ASP B 1 168 ? 26.172 -12.641 3.52 1 32.62 168 ASP B N 1
ATOM 2798 C CA . ASP B 1 168 ? 25.547 -13.656 4.348 1 32.62 168 ASP B CA 1
ATOM 2799 C C . ASP B 1 168 ? 24.453 -14.398 3.568 1 32.62 168 ASP B C 1
ATOM 2801 O O . ASP B 1 168 ? 23.781 -13.812 2.717 1 32.62 168 ASP B O 1
ATOM 2805 N N . THR B 1 169 ? 24.5 -15.727 3.678 1 32.09 169 THR B N 1
ATOM 2806 C CA . THR B 1 169 ? 23.672 -16.766 3.076 1 32.09 169 THR B CA 1
ATOM 2807 C C . THR B 1 169 ? 22.203 -16.344 3.061 1 32.09 169 THR B C 1
ATOM 2809 O O . THR B 1 169 ? 21.438 -16.781 2.203 1 32.09 169 THR B O 1
ATOM 2812 N N . ASP B 1 170 ? 21.875 -15.562 4.043 1 31.97 170 ASP B N 1
ATOM 2813 C CA . ASP B 1 170 ? 20.422 -15.477 4.164 1 31.97 170 ASP B CA 1
ATOM 2814 C C . ASP B 1 170 ? 19.844 -14.5 3.143 1 31.97 170 ASP B C 1
ATOM 2816 O O . ASP B 1 170 ? 18.672 -14.609 2.771 1 31.97 170 ASP B O 1
ATOM 2820 N N . LEU B 1 171 ? 20.453 -13.461 2.797 1 33.78 171 LEU B N 1
ATOM 2821 C CA . LEU B 1 171 ? 19.859 -12.562 1.818 1 33.78 171 LEU B CA 1
ATOM 2822 C C . LEU B 1 171 ? 20.047 -13.094 0.402 1 33.78 171 LEU B C 1
ATOM 2824 O O . LEU B 1 171 ? 19.234 -12.82 -0.483 1 33.78 171 LEU B O 1
ATOM 2828 N N . VAL B 1 172 ? 21.156 -13.766 0.098 1 33.72 172 VAL B N 1
ATOM 2829 C CA . VAL B 1 172 ? 21.359 -14.594 -1.087 1 33.72 172 VAL B CA 1
ATOM 2830 C C . VAL B 1 172 ? 20.359 -15.758 -1.075 1 33.72 172 VAL B C 1
ATOM 2832 O O . VAL B 1 172 ? 19.969 -16.25 -2.133 1 33.72 172 VAL B O 1
ATOM 2835 N N . VAL B 1 173 ? 20.031 -16.234 0.12 1 34.41 173 VAL B N 1
ATOM 2836 C CA . VAL B 1 173 ? 19.062 -17.312 0.224 1 34.41 173 VAL B CA 1
ATOM 2837 C C . VAL B 1 173 ? 17.688 -16.797 -0.21 1 34.41 173 VAL B C 1
ATOM 2839 O O . VAL B 1 173 ? 16.875 -17.547 -0.767 1 34.41 173 VAL B O 1
ATOM 2842 N N . CYS B 1 174 ? 17.391 -15.562 0.133 1 32.94 174 CYS B N 1
ATOM 2843 C CA . CYS B 1 174 ? 16.094 -15.164 -0.427 1 32.94 174 CYS B CA 1
ATOM 2844 C C . CYS B 1 174 ? 16.172 -15.031 -1.942 1 32.9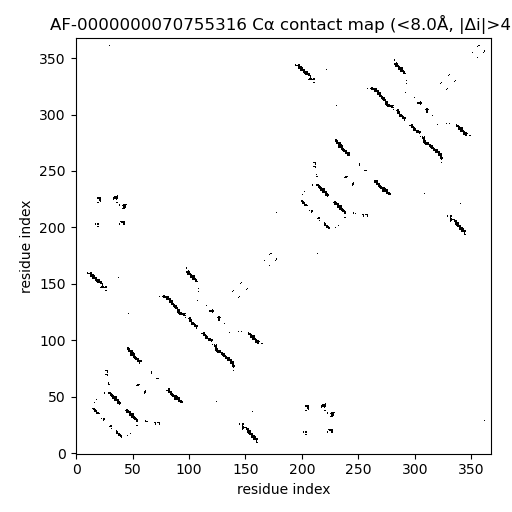4 174 CYS B C 1
ATOM 2846 O O . CYS B 1 174 ? 15.25 -15.414 -2.656 1 32.94 174 CYS B O 1
ATOM 2848 N N . ALA B 1 175 ? 17.234 -14.57 -2.521 1 32.31 175 ALA B N 1
ATOM 2849 C CA . ALA B 1 175 ? 17.438 -14.734 -3.957 1 32.31 175 ALA B CA 1
ATOM 2850 C C . ALA B 1 175 ? 17.734 -16.188 -4.305 1 32.31 175 ALA B C 1
ATOM 2852 O O . ALA B 1 175 ? 17.25 -16.703 -5.324 1 32.31 175 ALA B O 1
ATOM 2853 N N . GLN B 1 176 ? 18.688 -16.969 -3.662 1 32.53 176 GLN B N 1
ATOM 2854 C CA . GLN B 1 176 ? 19 -18.375 -3.895 1 32.53 176 GLN B CA 1
ATOM 2855 C C . GLN B 1 176 ? 17.859 -19.281 -3.424 1 32.53 176 GLN B C 1
ATOM 2857 O O . GLN B 1 176 ? 17.641 -20.359 -3.98 1 32.53 176 GLN B O 1
ATOM 2862 N N . LEU B 1 177 ? 17.234 -19.172 -2.279 1 32.47 177 LEU B N 1
ATOM 2863 C CA . LEU B 1 177 ? 16.094 -20 -1.908 1 32.47 177 LEU B CA 1
ATOM 2864 C C . LEU B 1 177 ? 14.977 -19.891 -2.939 1 32.47 177 LEU B C 1
ATOM 2866 O O . LEU B 1 177 ? 14.297 -20.875 -3.234 1 32.47 177 LEU B O 1
ATOM 2870 N N . LEU B 1 178 ? 14.766 -18.922 -3.584 1 34.06 178 LEU B N 1
ATOM 2871 C CA . LEU B 1 178 ? 13.906 -18.984 -4.758 1 34.06 178 LEU B CA 1
ATOM 2872 C C . LEU B 1 178 ? 14.562 -19.781 -5.875 1 34.06 178 LEU B C 1
ATOM 2874 O O . LEU B 1 178 ? 13.875 -20.375 -6.715 1 34.06 178 LEU B O 1
ATOM 2878 N N . GLY B 1 179 ? 15.859 -19.953 -5.895 1 30.86 179 GLY B N 1
ATOM 2879 C CA . GLY B 1 179 ? 16.547 -20.797 -6.848 1 30.86 179 GLY B CA 1
ATOM 2880 C C . GLY B 1 179 ? 16.656 -22.234 -6.387 1 30.86 179 GLY B C 1
ATOM 2881 O O . GLY B 1 179 ? 16.75 -23.156 -7.207 1 30.86 179 GLY B O 1
ATOM 2882 N N . HIS B 1 180 ? 17.094 -22.562 -5.145 1 31.56 180 HIS B N 1
ATOM 2883 C CA . HIS B 1 180 ? 17.578 -23.906 -4.859 1 31.56 180 HIS B CA 1
ATOM 2884 C C . HIS B 1 180 ? 16.438 -24.859 -4.508 1 31.56 180 HIS B C 1
ATOM 2886 O O . HIS B 1 180 ? 16.656 -26 -4.113 1 31.56 180 HIS B O 1
ATOM 2892 N N . THR B 1 181 ? 15.266 -24.578 -4.332 1 28.98 181 THR B N 1
ATOM 2893 C CA . THR B 1 181 ? 14.453 -25.719 -3.904 1 28.98 181 THR B CA 1
ATOM 2894 C C . THR B 1 181 ? 14.406 -26.781 -4.992 1 28.98 181 THR B C 1
ATOM 2896 O O . THR B 1 181 ? 13.633 -27.734 -4.895 1 28.98 181 THR B O 1
ATOM 2899 N N . SER B 1 182 ? 15.039 -26.719 -6.152 1 23.5 182 SER B N 1
ATOM 2900 C CA . SER B 1 182 ? 14.805 -27.906 -6.961 1 23.5 182 SER B CA 1
ATOM 2901 C C . SER B 1 182 ? 15.453 -29.141 -6.328 1 23.5 182 SER B C 1
ATOM 2903 O O . SER B 1 182 ? 14.969 -30.25 -6.504 1 23.5 182 SER B O 1
ATOM 2905 N N . ALA B 1 183 ? 16.891 -29.266 -6.18 1 24.19 183 ALA B N 1
ATOM 2906 C CA . ALA B 1 183 ? 17.594 -30.5 -6.508 1 24.19 183 ALA B CA 1
ATOM 2907 C C . ALA B 1 183 ? 17.578 -31.469 -5.32 1 24.19 183 ALA B C 1
ATOM 2909 O O . ALA B 1 183 ? 17.969 -32.625 -5.453 1 24.19 183 ALA B O 1
ATOM 2910 N N . GLU B 1 184 ? 17.094 -31.297 -4.012 1 22.7 184 GLU B N 1
ATOM 2911 C CA . GLU B 1 184 ? 17.141 -32.656 -3.492 1 22.7 184 GLU B CA 1
ATOM 2912 C C . GLU B 1 184 ? 15.938 -33.469 -3.936 1 22.7 184 GLU B C 1
ATOM 2914 O O . GLU B 1 184 ? 14.828 -32.938 -4.043 1 22.7 184 GLU B O 1
#

Foldseek 3Di:
DPPPPPPPLVFPWDFAFKWKAAQQCCLLQDKDFDWTFTAGPVGDTFWTWTKMKGKDDVPHTDDNPPPPDSNVVLVVQAQHKIKIKIGGFKIFQGPADQFAWKKKWWDDQPDDIDIDDIFDADRRRIGHTPRDMDMDIDGRHPSNNCDNNPHIIMMIMIGHGDPPDDPPCVVVCVVCVVVPPPDD/DPPPPPVPLVFPWDFAFKWKAAQQCCLLQDKDFDWTFTAGPVGDTFWTWTKMKGKDDVPHTDDNPPDPDSNVVLVVQAQHKIKIKIGGFKIFQGPADQFAWKKKWWDDQPDDIDIDDIFDADRRRIGHTPRDMDMDIDGRHPSNNCDNNPHIIMMIMIGHGDPPDDPPCPVVCVVCVVVPPPDD

Secondary structure (DSSP, 8-state):
------------PEEEEEEEEE-GGGGGTPPEEEEEEEE-TTS-EEEEEEEEEEEEETTEE----S-S-HHHHHHHTTTSEEEEEEEEEEEE--S---EEEEEEEE--TTSPPEEPPPB---TTS------EEEEEEEE--HHHHHHHHH-EEEEEEEEEE-TT----HHHHHHHHHHHHTT--/------------PEEEEEEEEE-GGGGGTPPEEEEEEEE-TTS-EEEEEEEEEEEEETTEE----S-S-HHHHHHHTTTSEEEEEEEEEEEE-PSS--EEEEEEEEE-TTSPEEEPPPB---TTS------EEEEEEEE--HHHHHHHHH-EEEEEEEEEE-TT----HHHHHHHHHHHHTT--

Organism: Phytophthora sojae (strain P6497) (NCBI:txid1094619)

pLDDT: mean 79.61, std 23.56, range [22.7, 98.81]

Radius of gyration: 22.94 Å; Cα contacts (8 Å, |Δi|>4): 764; chains: 2; bounding box: 101×62×52 Å

Nearest PDB structures (foldseek):
  7wrg-assembly2_B  TM=8.629E-01  e=4.155E-11  Caenorhabditis elegans
  7wrg-assembly1_A  TM=8.482E-01  e=5.810E-11  Caenorhabditis elegans
  2eix-assembly1_B  TM=3.127E-01  e=5.801E-01  Physarum polycephalum
  4nih-assembly1_A  TM=1.361E-01  e=1.283E-01  Escherichia coli
  3khc-assembly1_B  TM=1.285E-01  e=5.801E-01  Escherichia coli K-12